Protein AF-R9M674-F1 (afdb_monomer_lite)

Sequence (220 aa):
MSGNRKTQRFHSSLWSNRQVIGRTVKALERQQAEFSRDHQKDTDEQLLARLLQAAEPFGVTPCAEEIIGGPYIAKRFGGWEKAVAAAGLEPPHPLPPLTRRRIYKREFKRQALLFKHEEAYRAGQQTLREARRAEAAAGAALGRARIARDMEWGRQHSGDTDEQLLAYVHRCAAELNRPPFQSEVLGGAYIAQRFGRWSAALRMAGLPPRNGRWRPADAG

Foldseek 3Di:
DDDDPVVVVVVVVVVVLVVLLVVLVVVLVVLLVVLLVVCVPPDLVRVLVVLVVQCVVVVARAAQSLDRPSVVNCVVLVGSQSSCVVSVHDGHDDDDPLCVHPSSVVSSVVSSVVSVVVVVVVVVVVVVVVVVVVVVVVVVVVVVVQLVQLVVVCVVCVVPDLVRVLVLQLVVCVVVVHRDDLSVDGNSNVNCVVLVGSCSSCVVSVHHDPVDDDDDDPDD

Structure (mmCIF, N/CA/C/O backbone):
data_AF-R9M674-F1
#
_entry.id   AF-R9M674-F1
#
loop_
_atom_site.group_PDB
_atom_site.id
_atom_site.type_symbol
_atom_site.label_atom_id
_atom_site.label_alt_id
_atom_site.label_comp_id
_atom_site.label_asym_id
_atom_site.label_entity_id
_atom_site.label_seq_id
_atom_site.pdbx_PDB_ins_code
_atom_site.Cartn_x
_atom_site.Cartn_y
_atom_site.Cartn_z
_atom_site.occupancy
_atom_site.B_iso_or_equiv
_atom_site.auth_seq_id
_atom_site.auth_comp_id
_atom_site.auth_asym_id
_atom_site.auth_atom_id
_atom_site.pdbx_PDB_model_num
ATOM 1 N N . MET A 1 1 ? 17.592 32.026 2.964 1.00 38.03 1 MET A N 1
ATOM 2 C CA . MET A 1 1 ? 16.114 32.007 3.101 1.00 38.03 1 MET A CA 1
ATOM 3 C C . MET A 1 1 ? 15.718 30.809 3.961 1.00 38.03 1 MET A C 1
ATOM 5 O O . MET A 1 1 ? 15.953 29.689 3.534 1.00 38.03 1 MET A O 1
ATOM 9 N N . SER A 1 2 ? 15.194 31.003 5.177 1.00 45.03 2 SER A N 1
ATOM 10 C CA . SER A 1 2 ? 14.806 29.890 6.066 1.00 45.03 2 SER A CA 1
ATOM 11 C C . SER A 1 2 ? 13.550 30.250 6.859 1.00 45.03 2 SER A C 1
ATOM 13 O O . SER A 1 2 ? 13.571 31.180 7.659 1.00 45.03 2 SER A O 1
ATOM 15 N N . GLY A 1 3 ? 12.447 29.538 6.620 1.00 43.91 3 GLY A N 1
ATOM 16 C CA . GLY A 1 3 ? 11.148 29.829 7.228 1.00 43.91 3 GLY A CA 1
ATOM 17 C C . GLY A 1 3 ? 10.122 28.705 7.043 1.00 43.91 3 GLY A C 1
ATOM 18 O O . GLY A 1 3 ? 10.382 27.701 6.386 1.00 43.91 3 GLY A O 1
ATOM 19 N N . ASN A 1 4 ? 8.950 28.878 7.657 1.00 45.66 4 ASN A N 1
ATOM 20 C CA . ASN A 1 4 ? 7.716 28.093 7.469 1.00 45.66 4 ASN A CA 1
ATOM 21 C C . ASN A 1 4 ? 7.698 26.580 7.837 1.00 45.66 4 ASN A C 1
ATOM 23 O O . ASN A 1 4 ? 6.667 25.932 7.676 1.00 45.66 4 ASN A O 1
ATOM 27 N N . ARG A 1 5 ? 8.763 25.994 8.417 1.00 45.84 5 ARG A N 1
ATOM 28 C CA . ARG A 1 5 ? 8.741 24.586 8.913 1.00 45.84 5 ARG A CA 1
ATOM 29 C C . ARG A 1 5 ? 8.097 24.363 10.299 1.00 45.84 5 ARG A C 1
ATOM 31 O O . ARG A 1 5 ? 7.835 23.216 10.657 1.00 45.84 5 ARG A O 1
ATOM 38 N N . LYS A 1 6 ? 7.837 25.414 11.092 1.00 40.44 6 LYS A N 1
ATOM 39 C CA . LYS A 1 6 ? 7.210 25.300 12.436 1.00 40.44 6 LYS A CA 1
ATOM 40 C C . LYS A 1 6 ? 5.673 25.373 12.378 1.00 40.44 6 LYS A C 1
ATOM 42 O O . LYS A 1 6 ? 4.986 24.557 12.985 1.00 40.44 6 LYS A O 1
ATOM 47 N N . THR A 1 7 ? 5.151 26.301 11.585 1.00 38.34 7 THR A N 1
ATOM 48 C CA . THR A 1 7 ? 3.727 26.611 11.345 1.00 38.34 7 THR A CA 1
ATOM 49 C C . THR A 1 7 ? 2.924 25.453 10.745 1.00 38.34 7 THR A C 1
ATOM 51 O O . THR A 1 7 ? 1.782 25.230 11.150 1.00 38.34 7 THR A O 1
ATOM 54 N N . GLN A 1 8 ? 3.511 24.665 9.836 1.00 43.81 8 GLN A N 1
ATOM 55 C CA . GLN A 1 8 ? 2.847 23.471 9.291 1.00 43.81 8 GLN A CA 1
ATOM 56 C C . GLN A 1 8 ? 2.704 22.340 10.324 1.00 43.81 8 GLN A C 1
ATOM 58 O O . GLN A 1 8 ? 1.663 21.687 10.376 1.00 43.81 8 GLN A O 1
ATOM 63 N N . ARG A 1 9 ? 3.706 22.133 11.196 1.00 37.41 9 ARG A N 1
ATOM 64 C CA . ARG A 1 9 ? 3.657 21.091 12.243 1.00 37.41 9 ARG A CA 1
ATOM 65 C C . ARG A 1 9 ? 2.532 21.334 13.254 1.00 37.41 9 ARG A C 1
ATOM 67 O O . ARG A 1 9 ? 1.906 20.376 13.692 1.00 37.41 9 ARG A O 1
ATOM 74 N N . PHE A 1 10 ? 2.261 22.598 13.584 1.00 25.38 10 PHE A N 1
ATOM 75 C CA . PHE A 1 10 ? 1.199 22.982 14.522 1.00 25.38 10 PHE A CA 1
ATOM 76 C C . PHE A 1 10 ? -0.210 22.695 13.972 1.00 25.38 10 PHE A C 1
ATOM 78 O O . PHE A 1 10 ? -1.055 22.160 14.683 1.00 25.38 10 PHE A O 1
ATOM 85 N N . HIS A 1 11 ? -0.454 22.976 12.689 1.00 41.97 11 HIS A N 1
ATOM 86 C CA . HIS A 1 11 ? -1.729 22.637 12.046 1.00 41.97 11 HIS A CA 1
ATOM 87 C C . HIS A 1 11 ? -1.883 21.126 11.821 1.00 41.97 11 HIS A C 1
ATOM 89 O O . HIS A 1 11 ? -2.964 20.581 12.039 1.00 41.97 11 HIS A O 1
ATOM 95 N N . SER A 1 12 ? -0.799 20.441 11.444 1.00 49.19 12 SER A N 1
ATOM 96 C CA . SER A 1 12 ? -0.768 18.985 11.268 1.00 49.19 12 SER A CA 1
ATOM 97 C C . SER A 1 12 ? -1.137 18.240 12.557 1.00 49.19 12 SER A C 1
ATOM 99 O O . SER A 1 12 ? -2.026 17.392 12.526 1.00 49.19 12 SER A O 1
ATOM 101 N N . SER A 1 13 ? -0.550 18.591 13.710 1.00 60.62 13 SER A N 1
ATOM 102 C CA . SER A 1 13 ? -0.864 17.912 14.976 1.00 60.62 13 SER A CA 1
ATOM 103 C C . SER A 1 13 ? -2.316 18.126 15.422 1.00 60.62 13 SER A C 1
ATOM 105 O O . SER A 1 13 ? -2.956 17.175 15.869 1.00 60.62 13 SER A O 1
ATOM 107 N N . LEU A 1 14 ? -2.866 19.333 15.254 1.00 59.81 14 LEU A N 1
ATOM 108 C CA . LEU A 1 14 ? -4.261 19.642 15.585 1.00 59.81 14 LEU A CA 1
ATOM 109 C C . LEU A 1 14 ? -5.254 18.944 14.640 1.00 59.81 14 LEU A C 1
ATOM 111 O O . LEU A 1 14 ? -6.266 18.412 15.101 1.00 59.81 14 LEU A O 1
ATOM 115 N N . TRP A 1 15 ? -4.957 18.887 13.338 1.00 58.44 15 TRP A N 1
ATOM 116 C CA . TRP A 1 15 ? -5.792 18.186 12.360 1.00 58.44 15 TRP A CA 1
ATOM 117 C C . TRP A 1 15 ? -5.773 16.669 12.574 1.00 58.44 15 TRP A C 1
ATOM 119 O O . TRP A 1 15 ? -6.838 16.058 12.675 1.00 58.44 15 TRP A O 1
ATOM 129 N N . SER A 1 16 ? -4.592 16.063 12.733 1.00 69.19 16 SER A N 1
ATOM 130 C CA . SER A 1 16 ? -4.467 14.626 13.004 1.00 69.19 16 SER A CA 1
ATOM 131 C C . SER A 1 16 ? -5.084 14.250 14.356 1.00 69.19 16 SER A C 1
ATOM 133 O O . SER A 1 16 ? -5.740 13.217 14.454 1.00 69.19 16 SER A O 1
ATOM 135 N N . ASN A 1 17 ? -4.998 15.113 15.377 1.00 81.06 17 ASN A N 1
ATOM 136 C CA . ASN A 1 17 ? -5.744 14.927 16.625 1.00 81.06 17 ASN A CA 1
ATOM 137 C C . ASN A 1 17 ? -7.264 14.931 16.369 1.00 81.06 17 ASN A C 1
ATOM 139 O O . ASN A 1 17 ? -7.945 13.986 16.757 1.00 81.06 17 ASN A O 1
ATOM 143 N N . ARG A 1 18 ? -7.807 15.906 15.621 1.00 86.38 18 ARG A N 1
ATOM 144 C CA . ARG A 1 18 ? -9.239 15.939 15.253 1.00 86.38 18 ARG A CA 1
ATOM 145 C C . ARG A 1 18 ? -9.684 14.686 14.480 1.00 86.38 18 ARG A C 1
ATOM 147 O O . ARG A 1 18 ? -10.777 14.182 14.738 1.00 86.38 18 ARG A O 1
ATOM 154 N N . GLN A 1 19 ? -8.843 14.152 13.590 1.00 86.56 19 GLN A N 1
ATOM 155 C CA . GLN A 1 19 ? -9.094 12.879 12.898 1.00 86.56 19 GLN A CA 1
ATOM 156 C C . GLN A 1 19 ? -9.117 11.688 13.868 1.00 86.56 19 GLN A C 1
ATOM 158 O O . GLN A 1 19 ? -10.039 10.874 13.816 1.00 86.56 19 GLN A O 1
ATOM 163 N N . VAL A 1 20 ? -8.151 11.595 14.788 1.00 91.38 20 VAL A N 1
ATOM 164 C CA . VAL A 1 20 ? -8.094 10.516 15.789 1.00 91.38 20 VAL A CA 1
ATOM 165 C C . VAL A 1 20 ? -9.262 10.603 16.779 1.00 91.38 20 VAL A C 1
ATOM 167 O O . VAL A 1 20 ? -9.843 9.566 17.088 1.00 91.38 20 VAL A O 1
ATOM 170 N N . ILE A 1 21 ? -9.687 11.797 17.211 1.00 91.12 21 ILE A N 1
ATOM 171 C CA . ILE A 1 21 ? -10.908 11.992 18.020 1.00 91.12 21 ILE A CA 1
ATOM 172 C C . ILE A 1 21 ? -12.126 11.419 17.276 1.00 91.12 21 ILE A C 1
ATOM 174 O O . ILE A 1 21 ? -12.835 10.571 17.816 1.00 91.12 21 ILE A O 1
ATOM 178 N N . GLY A 1 22 ? -12.335 11.818 16.014 1.00 92.69 22 GLY A N 1
ATOM 179 C CA . GLY A 1 22 ? -13.460 11.341 15.200 1.00 92.69 22 GLY A CA 1
ATOM 180 C C .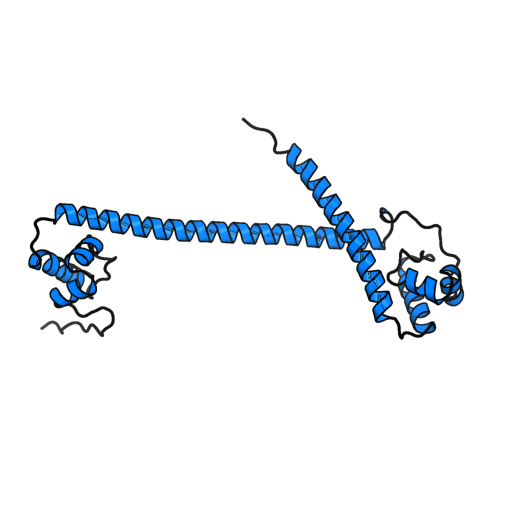 GLY A 1 22 ? -13.438 9.829 14.944 1.00 92.69 22 GLY A C 1
ATOM 181 O O . GLY A 1 22 ? -14.484 9.183 14.987 1.00 92.69 22 GLY A O 1
ATOM 182 N N . ARG A 1 23 ? -12.250 9.243 14.738 1.00 94.56 23 ARG A N 1
ATOM 183 C CA . ARG A 1 23 ? -12.066 7.783 14.665 1.00 94.56 23 ARG A CA 1
ATOM 184 C C . ARG A 1 23 ? -12.367 7.091 15.994 1.00 94.56 23 ARG A C 1
ATOM 186 O O . ARG A 1 23 ? -13.002 6.047 15.982 1.00 94.56 23 ARG A O 1
ATOM 193 N N . THR A 1 24 ? -11.944 7.670 17.118 1.00 94.62 24 THR A N 1
ATOM 194 C CA . THR A 1 24 ? -12.156 7.108 18.464 1.00 94.62 24 THR A CA 1
ATOM 195 C C . THR A 1 24 ? -13.640 7.017 18.787 1.00 94.62 24 THR A C 1
ATOM 197 O O . THR A 1 24 ? -14.107 5.953 19.175 1.00 94.62 24 THR A O 1
ATOM 200 N N . VAL A 1 25 ? -14.399 8.096 18.568 1.00 93.19 25 VAL A N 1
ATOM 201 C CA . VAL A 1 25 ? -15.852 8.102 18.803 1.00 93.19 25 VAL A CA 1
ATOM 202 C C . VAL A 1 25 ? -16.538 7.040 17.936 1.00 93.19 25 VAL A C 1
ATOM 204 O O . VAL A 1 25 ? -17.209 6.168 18.479 1.00 93.19 25 VAL A O 1
ATOM 207 N N . LYS A 1 26 ? -16.256 7.004 16.626 1.00 96.12 26 LYS A N 1
ATOM 208 C CA . LYS A 1 26 ? -16.828 6.000 15.707 1.00 96.12 26 LYS A CA 1
ATOM 209 C C . LYS A 1 26 ? -16.410 4.557 16.006 1.00 96.12 26 LYS A C 1
ATOM 211 O O . LYS A 1 26 ? -17.173 3.632 15.736 1.00 96.12 26 LYS A O 1
ATOM 216 N N . ALA A 1 27 ? -15.212 4.343 16.549 1.00 96.50 27 ALA A N 1
ATOM 217 C CA . ALA A 1 27 ? -14.760 3.026 16.989 1.00 96.50 27 ALA A CA 1
ATOM 218 C C . ALA A 1 27 ? -15.533 2.555 18.230 1.00 96.50 27 ALA A C 1
ATOM 220 O O . ALA A 1 27 ? -15.936 1.397 18.279 1.00 96.50 27 ALA A O 1
ATOM 221 N N . LEU A 1 28 ? -15.799 3.449 19.188 1.00 95.38 28 LEU A N 1
ATOM 222 C CA . LEU A 1 28 ? -16.616 3.143 20.365 1.00 95.38 28 LEU A CA 1
ATOM 223 C C . LEU A 1 28 ? -18.089 2.921 19.995 1.00 95.38 28 LEU A C 1
ATOM 225 O O . LEU A 1 28 ? -18.667 1.928 20.422 1.00 95.38 28 LEU A O 1
ATOM 229 N N . GLU A 1 29 ? -18.678 3.777 19.153 1.00 95.06 29 GLU A N 1
ATOM 230 C CA . GLU A 1 29 ? -20.033 3.594 18.602 1.00 95.06 29 GLU A CA 1
ATOM 231 C C . GLU A 1 29 ? -20.181 2.223 17.925 1.00 95.06 29 GLU A C 1
ATOM 233 O O . GLU A 1 29 ? -21.140 1.495 18.185 1.00 95.06 29 GLU A O 1
ATOM 238 N N . ARG A 1 30 ? -19.191 1.833 17.109 1.00 97.00 30 ARG A N 1
ATOM 239 C CA . ARG A 1 30 ? -19.144 0.511 16.477 1.00 97.00 30 ARG A CA 1
ATOM 240 C C . ARG A 1 30 ? -19.053 -0.615 17.508 1.00 97.00 30 ARG A C 1
ATOM 242 O O . ARG A 1 30 ? -19.858 -1.532 17.427 1.00 97.00 30 ARG A O 1
ATOM 249 N N . GLN A 1 31 ? -18.136 -0.543 18.474 1.00 96.56 31 GLN A N 1
ATOM 250 C CA . GLN A 1 31 ? -17.980 -1.578 19.507 1.00 96.56 31 GLN A CA 1
ATOM 251 C C . GLN A 1 31 ? -19.267 -1.753 20.341 1.00 96.56 31 GLN A C 1
ATOM 253 O O . GLN A 1 31 ? -19.652 -2.880 20.647 1.00 96.56 31 GLN A O 1
ATOM 258 N N . GLN A 1 32 ? -19.976 -0.661 20.653 1.00 95.50 32 GLN A N 1
ATOM 259 C CA . GLN A 1 32 ? -21.283 -0.706 21.323 1.00 95.50 32 GLN A CA 1
ATOM 260 C C . GLN A 1 32 ? -22.357 -1.387 20.455 1.00 95.50 32 GLN A C 1
ATOM 262 O O . GLN A 1 32 ? -23.123 -2.214 20.953 1.00 95.50 32 GLN A O 1
ATOM 267 N N . ALA A 1 33 ? -22.412 -1.073 19.157 1.00 95.56 33 ALA A N 1
ATOM 268 C CA . ALA A 1 33 ? -23.358 -1.682 18.220 1.00 95.56 33 ALA A CA 1
ATOM 269 C C . ALA A 1 33 ? -23.052 -3.168 17.944 1.00 95.56 33 ALA A C 1
ATOM 271 O O . ALA A 1 33 ? -23.973 -3.977 17.855 1.00 95.56 33 ALA A O 1
ATOM 272 N N . GLU A 1 34 ? -21.771 -3.536 17.855 1.00 97.31 34 GLU A N 1
ATOM 273 C CA . GLU A 1 34 ? -21.305 -4.919 17.711 1.00 97.31 34 GLU A CA 1
ATOM 274 C C . GLU A 1 34 ? -21.683 -5.742 18.949 1.00 97.31 34 GLU A C 1
ATOM 276 O O . GLU A 1 34 ? -22.372 -6.748 18.802 1.00 97.31 34 GLU A O 1
ATOM 281 N N . PHE A 1 35 ? -21.403 -5.256 20.168 1.00 97.06 35 PHE A N 1
ATOM 282 C CA . PHE A 1 35 ? -21.882 -5.907 21.396 1.00 97.06 35 PHE A CA 1
ATOM 283 C C . PHE A 1 35 ? -23.406 -6.100 21.379 1.00 97.06 35 PHE A C 1
ATOM 285 O O . PHE A 1 35 ? -23.887 -7.206 21.618 1.00 97.06 35 PHE A O 1
ATOM 292 N N . SER A 1 36 ? -24.160 -5.047 21.040 1.00 95.94 36 SER A N 1
ATOM 293 C CA . SER A 1 36 ? -25.635 -5.052 20.995 1.00 95.94 36 SER A CA 1
ATOM 294 C C . SER A 1 36 ? -26.235 -6.020 19.965 1.00 95.94 36 SER A C 1
ATOM 296 O O . SER A 1 36 ? -27.420 -6.345 20.045 1.00 95.94 36 SER A O 1
ATOM 298 N N . ARG A 1 37 ? -25.449 -6.440 18.967 1.00 96.25 37 ARG A N 1
ATOM 299 C CA . ARG A 1 37 ? -25.808 -7.459 17.972 1.00 96.25 37 ARG A CA 1
ATOM 300 C C . ARG A 1 37 ? -25.408 -8.851 18.450 1.00 96.25 37 ARG A C 1
ATOM 302 O O . ARG A 1 37 ? -26.207 -9.778 18.369 1.00 96.25 37 ARG A O 1
ATOM 309 N N . ASP A 1 38 ? -24.189 -8.980 18.954 1.00 96.62 38 ASP A N 1
ATOM 310 C CA . ASP A 1 38 ? -23.582 -10.274 19.257 1.00 96.62 38 ASP A CA 1
ATOM 311 C C . ASP A 1 38 ? -24.162 -10.893 20.542 1.00 96.62 38 ASP A C 1
ATOM 313 O O . ASP A 1 38 ? -24.227 -12.112 20.646 1.00 96.62 38 ASP A O 1
ATOM 317 N N . HIS A 1 39 ? -24.674 -10.063 21.463 1.00 95.81 39 HIS A N 1
ATOM 318 C CA . HIS A 1 39 ? -25.244 -10.481 22.753 1.00 95.81 39 HIS A CA 1
ATOM 319 C C . HIS A 1 39 ? -26.787 -10.525 22.773 1.00 95.81 39 HIS A C 1
ATOM 321 O O . HIS A 1 39 ? -27.404 -10.532 23.837 1.00 95.81 39 HIS A O 1
ATOM 327 N N . GLN A 1 40 ? -27.451 -10.533 21.608 1.00 94.12 40 GLN A N 1
ATOM 328 C CA . GLN A 1 40 ? -28.925 -10.526 21.534 1.00 94.12 40 GLN A CA 1
ATOM 329 C C . GLN A 1 40 ? -29.585 -11.770 22.142 1.00 94.12 40 GLN A C 1
ATOM 331 O O . GLN A 1 40 ? -30.744 -11.701 22.547 1.00 94.12 40 GLN A O 1
ATOM 336 N N . LYS A 1 41 ? -28.865 -12.896 22.170 1.00 95.50 41 LYS A N 1
ATOM 337 C CA . LYS A 1 41 ? -29.351 -14.199 22.649 1.00 95.50 41 LYS A CA 1
ATOM 338 C C . LYS A 1 41 ? -28.854 -14.561 24.048 1.00 95.50 41 LYS A C 1
ATOM 340 O O . LYS A 1 41 ? -29.287 -15.578 24.580 1.00 95.50 41 LYS A O 1
ATOM 345 N N . ASP A 1 42 ? -27.959 -13.760 24.620 1.00 96.56 42 ASP A N 1
ATOM 346 C CA . ASP A 1 42 ? -27.423 -13.987 25.960 1.00 96.56 42 ASP A CA 1
ATOM 347 C C . ASP A 1 42 ? -28.547 -13.905 26.997 1.00 96.56 42 ASP A C 1
ATOM 349 O O . ASP A 1 42 ? -29.519 -13.164 26.811 1.00 96.56 42 ASP A O 1
ATOM 353 N N . THR A 1 43 ? 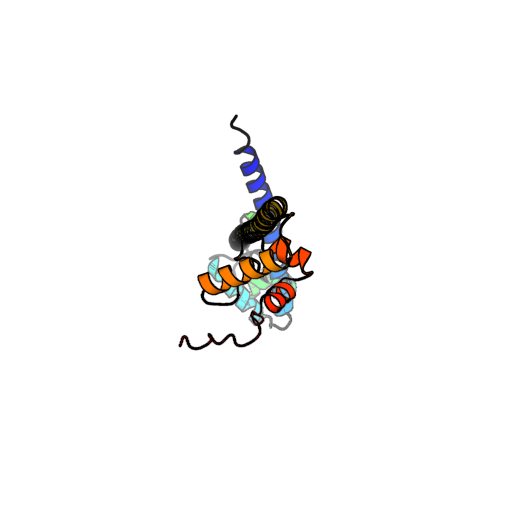-28.421 -14.654 28.090 1.00 97.19 43 THR A N 1
ATOM 354 C CA . THR A 1 43 ? -29.337 -14.562 29.235 1.00 97.19 43 THR A CA 1
ATOM 355 C C . THR A 1 43 ? -29.030 -13.329 30.086 1.00 97.19 43 THR A C 1
ATOM 357 O O . THR A 1 43 ? -27.984 -12.689 29.939 1.00 97.19 43 THR A O 1
ATOM 360 N N . ASP A 1 44 ? -29.938 -12.974 30.991 1.00 96.12 44 ASP A N 1
ATOM 361 C CA . ASP A 1 44 ? -29.744 -11.815 31.862 1.00 96.12 44 ASP A CA 1
ATOM 362 C C . ASP A 1 44 ? -28.556 -12.050 32.818 1.00 96.12 44 ASP A C 1
ATOM 364 O O . ASP A 1 44 ? -27.713 -11.170 32.980 1.00 96.12 44 ASP A O 1
ATOM 368 N N . GLU A 1 45 ? -28.371 -13.272 33.322 1.00 95.94 45 GLU A N 1
ATOM 369 C CA . GLU A 1 45 ? -27.220 -13.670 34.145 1.00 95.94 45 GLU A CA 1
ATOM 370 C C . GLU A 1 45 ? -25.892 -13.548 33.377 1.00 95.94 45 GLU A C 1
ATOM 372 O O . GLU A 1 45 ? -24.894 -13.084 33.927 1.00 95.94 45 GLU A O 1
ATOM 377 N N . GLN A 1 46 ? -25.868 -13.905 32.087 1.00 96.19 46 GLN A N 1
ATOM 378 C CA . GLN A 1 46 ? -24.681 -13.773 31.228 1.00 96.19 46 GLN A CA 1
ATOM 379 C C . GLN A 1 46 ? -24.301 -12.308 30.957 1.00 96.19 46 GLN A C 1
ATOM 381 O O . GLN A 1 46 ? -23.122 -11.994 30.746 1.00 96.19 46 GLN A O 1
ATOM 386 N N . LEU A 1 47 ? -25.281 -11.402 30.972 1.00 95.38 47 LEU A N 1
ATOM 387 C CA . LEU A 1 47 ? -25.060 -9.962 30.857 1.00 95.38 47 LEU A CA 1
ATOM 388 C C . LEU A 1 47 ? -24.599 -9.351 32.187 1.00 95.38 47 LEU A C 1
ATOM 390 O O . LEU A 1 47 ? -23.677 -8.534 32.181 1.00 95.38 47 LEU A O 1
ATOM 394 N N . LEU A 1 48 ? -25.158 -9.787 33.321 1.00 95.00 48 LEU A N 1
ATOM 395 C CA . LEU A 1 48 ? -24.721 -9.371 34.661 1.00 95.00 48 LEU A CA 1
ATOM 396 C C . LEU A 1 48 ? -23.302 -9.872 34.979 1.00 95.00 48 LEU A C 1
ATOM 398 O O . LEU A 1 48 ? -22.479 -9.111 35.484 1.00 95.00 48 LEU A O 1
ATOM 402 N N . ALA A 1 49 ? -22.956 -11.101 34.587 1.00 94.38 49 ALA A N 1
ATOM 403 C CA . ALA A 1 49 ? -21.598 -11.631 34.713 1.00 94.38 49 ALA A CA 1
ATOM 404 C C . ALA A 1 49 ? -20.571 -10.800 33.917 1.00 94.38 49 ALA A C 1
ATOM 406 O O . ALA A 1 49 ? -19.484 -10.508 34.420 1.00 94.38 49 ALA A O 1
ATOM 407 N N . ARG A 1 50 ? -20.920 -10.349 32.700 1.00 93.25 50 ARG A N 1
ATOM 408 C CA . ARG A 1 50 ? -20.060 -9.430 31.930 1.00 93.25 50 ARG A CA 1
ATOM 409 C C . ARG A 1 50 ? -20.039 -8.010 32.494 1.00 93.25 50 ARG A C 1
ATOM 411 O O . ARG A 1 50 ? -18.999 -7.365 32.398 1.00 93.25 50 ARG A O 1
ATOM 418 N N . LEU A 1 51 ? -21.125 -7.529 33.104 1.00 92.38 51 LEU A N 1
ATOM 419 C CA . LEU A 1 51 ? -21.134 -6.258 33.838 1.00 92.38 51 LEU A CA 1
ATOM 420 C C . LEU A 1 51 ? -20.134 -6.298 35.003 1.00 92.38 51 LEU A C 1
ATOM 422 O O . LEU A 1 51 ? -19.286 -5.415 35.098 1.00 92.38 51 LEU A O 1
ATOM 426 N N . LEU A 1 52 ? -20.163 -7.356 35.819 1.00 92.19 52 LEU A N 1
ATOM 427 C CA . LEU A 1 52 ? -19.205 -7.579 36.907 1.00 92.19 52 LEU A CA 1
ATOM 428 C C . LEU A 1 52 ? -17.758 -7.657 36.393 1.00 92.19 52 LEU A C 1
ATOM 430 O O . LEU A 1 52 ? -16.893 -6.927 36.877 1.00 92.19 52 LEU A O 1
ATOM 434 N N . GLN A 1 53 ? -17.501 -8.462 35.355 1.00 91.56 53 GLN A N 1
ATOM 435 C CA . GLN A 1 53 ? -16.174 -8.571 34.733 1.00 91.56 53 GLN A CA 1
ATOM 436 C C . GLN A 1 53 ? -15.672 -7.230 34.167 1.00 91.56 53 GLN A C 1
ATOM 438 O O . GLN A 1 53 ? -14.480 -6.934 34.220 1.00 91.56 53 GLN A O 1
ATOM 443 N N . ALA A 1 54 ? -16.566 -6.409 33.615 1.00 88.62 54 ALA A N 1
ATOM 444 C CA . ALA A 1 54 ? -16.224 -5.094 33.086 1.00 88.62 54 ALA A CA 1
ATOM 445 C C . ALA A 1 54 ? -16.062 -4.026 34.184 1.00 88.62 54 ALA A C 1
ATOM 447 O O . ALA A 1 54 ? -15.356 -3.043 33.955 1.00 88.62 54 ALA A O 1
ATOM 448 N N . ALA A 1 55 ? -16.677 -4.211 35.357 1.00 87.69 55 ALA A N 1
ATOM 449 C CA . ALA A 1 55 ? -16.568 -3.322 36.511 1.00 87.69 55 ALA A CA 1
ATOM 450 C C . ALA A 1 55 ? -15.306 -3.574 37.357 1.00 87.69 55 ALA A C 1
ATOM 452 O O . ALA A 1 55 ? -14.730 -2.604 37.849 1.00 87.69 55 ALA A O 1
ATOM 453 N N . GLU A 1 56 ? -14.831 -4.823 37.472 1.00 88.31 56 GLU A N 1
ATOM 454 C CA . GLU A 1 56 ? -13.642 -5.196 38.269 1.00 88.31 56 GLU A CA 1
ATOM 455 C C . GLU A 1 56 ? -12.449 -4.232 38.090 1.00 88.31 56 GLU A C 1
ATOM 457 O O . GLU A 1 56 ? -11.983 -3.687 39.096 1.00 88.31 56 GLU A O 1
ATOM 462 N N . PRO A 1 57 ? -12.026 -3.851 36.863 1.00 86.38 57 PRO A N 1
ATOM 463 C CA . PRO A 1 57 ? -10.841 -3.020 36.701 1.00 86.38 57 PRO A CA 1
ATOM 464 C C . PRO A 1 57 ? -11.028 -1.569 37.156 1.00 86.38 57 PRO A C 1
ATOM 466 O O . PRO A 1 57 ? -10.110 -0.770 36.959 1.00 86.38 57 PRO A O 1
ATOM 469 N N . PHE A 1 58 ? -12.218 -1.149 37.600 1.00 82.38 58 PHE A N 1
ATOM 470 C CA . PHE A 1 58 ? -12.528 0.227 38.009 1.00 82.38 58 PHE A CA 1
ATOM 471 C C . PHE A 1 58 ? -12.417 0.453 39.518 1.00 82.38 58 PHE A C 1
ATOM 473 O O . PHE A 1 58 ? -12.172 1.592 39.910 1.00 82.38 58 PHE A O 1
ATOM 480 N N . GLY A 1 59 ? -12.579 -0.589 40.342 1.00 79.75 59 GLY A N 1
ATOM 481 C CA . GLY A 1 59 ? -12.608 -0.482 41.809 1.00 79.75 59 GLY A CA 1
ATOM 482 C C . GLY A 1 59 ? -13.817 0.272 42.387 1.00 79.75 59 GLY A C 1
ATOM 483 O O . GLY A 1 59 ? -13.908 0.423 43.598 1.00 79.75 59 GLY A O 1
ATOM 484 N N . VAL A 1 60 ? -14.726 0.744 41.528 1.00 80.56 60 VAL A N 1
ATOM 485 C CA . VAL A 1 60 ? -15.988 1.432 41.837 1.00 80.56 60 VAL A CA 1
ATOM 486 C C . VAL A 1 60 ? -16.983 1.168 40.704 1.00 80.56 60 VAL A C 1
ATOM 488 O O . VAL A 1 60 ? -16.555 0.889 39.579 1.00 80.56 60 VAL A O 1
ATOM 491 N N . THR A 1 61 ? -18.291 1.306 40.942 1.00 85.88 61 THR A N 1
ATOM 492 C CA . THR A 1 61 ? -19.303 1.073 39.898 1.00 85.88 61 THR A CA 1
ATOM 493 C C . THR A 1 61 ? -19.176 2.075 38.736 1.00 85.88 61 THR A C 1
ATOM 495 O O . THR A 1 61 ? -19.337 3.286 38.939 1.00 85.88 61 THR A O 1
ATOM 498 N N . PRO A 1 62 ? -18.928 1.605 37.497 1.00 86.50 62 PRO A N 1
ATOM 499 C CA . PRO A 1 62 ? -18.851 2.461 36.319 1.00 86.50 62 PRO A CA 1
ATOM 500 C C . PRO A 1 62 ? -20.240 2.874 35.802 1.00 86.50 62 PRO A C 1
ATOM 502 O O . PRO A 1 62 ? -21.269 2.274 36.109 1.00 86.50 62 PRO A O 1
ATOM 505 N N . CYS A 1 63 ? -20.264 3.899 34.952 1.00 87.19 63 CYS A N 1
ATOM 506 C CA . CYS A 1 63 ? -21.449 4.293 34.189 1.00 87.19 63 CYS A CA 1
ATOM 507 C C . CYS A 1 63 ? -21.590 3.467 32.895 1.00 87.19 63 CYS A C 1
ATOM 509 O O . CYS A 1 63 ? -20.605 2.929 32.384 1.00 87.19 63 CYS A O 1
ATOM 511 N N . ALA A 1 64 ? -22.805 3.388 32.341 1.00 89.19 64 ALA A N 1
ATOM 512 C CA . ALA A 1 64 ? -23.110 2.572 31.161 1.00 89.19 64 ALA A CA 1
ATOM 513 C C . ALA A 1 64 ? -22.164 2.867 29.981 1.00 89.19 64 ALA A C 1
ATOM 515 O O . ALA A 1 64 ? -21.592 1.965 29.376 1.00 89.19 64 ALA A O 1
ATOM 516 N N . GLU A 1 65 ? -21.926 4.141 29.687 1.00 88.56 65 GLU A N 1
ATOM 517 C CA . GLU A 1 65 ? -21.106 4.614 28.570 1.00 88.56 65 GLU A CA 1
ATOM 518 C C . GLU A 1 65 ? -19.588 4.634 28.866 1.00 88.56 65 GLU A C 1
ATOM 520 O O . GLU A 1 65 ? -18.816 5.293 28.157 1.00 88.56 65 GLU A O 1
ATOM 525 N N . GLU A 1 66 ? -19.153 3.942 29.920 1.00 88.75 66 GLU A N 1
ATOM 526 C CA . GLU A 1 66 ? -17.757 3.585 30.208 1.00 88.75 66 GLU A CA 1
ATOM 527 C C . GLU A 1 66 ? -17.470 2.097 29.874 1.00 88.75 66 GLU A C 1
ATOM 529 O O . GLU A 1 66 ? -16.310 1.722 29.702 1.00 88.75 66 GLU A O 1
ATOM 534 N N . ILE A 1 67 ? -18.507 1.264 29.690 1.00 91.19 67 ILE A N 1
ATOM 535 C CA . ILE A 1 67 ? -18.414 -0.166 29.336 1.00 91.19 67 ILE A CA 1
ATOM 536 C C . ILE A 1 67 ? -18.933 -0.413 27.907 1.00 91.19 67 ILE A C 1
ATOM 538 O O . ILE A 1 67 ? -19.997 0.079 27.528 1.00 91.19 67 ILE A O 1
ATOM 542 N N . ILE A 1 68 ? -18.233 -1.239 27.117 1.00 94.25 68 ILE A N 1
ATOM 543 C CA . ILE A 1 68 ? -18.793 -1.799 25.872 1.00 94.25 68 ILE A CA 1
ATOM 544 C C . ILE A 1 68 ? -19.901 -2.795 26.222 1.00 94.25 68 ILE A C 1
ATOM 546 O O . ILE A 1 68 ? -19.660 -3.770 26.923 1.00 94.25 68 ILE A O 1
ATOM 550 N N . GLY A 1 69 ? -21.110 -2.517 25.737 1.00 93.88 69 GLY A N 1
ATOM 551 C CA . GLY A 1 69 ? -22.344 -3.215 26.083 1.00 93.88 69 GLY A CA 1
ATOM 552 C C . GLY A 1 69 ? -23.192 -2.513 27.142 1.00 93.88 69 GLY A C 1
ATOM 553 O O . GLY A 1 69 ? -24.383 -2.799 27.240 1.00 93.88 69 GLY A O 1
ATOM 554 N N . GLY A 1 70 ? -22.640 -1.549 27.887 1.00 94.06 70 GLY A N 1
ATOM 555 C CA . GLY A 1 70 ? -23.339 -0.903 29.001 1.00 94.06 70 GLY A CA 1
ATOM 556 C C . GLY A 1 70 ? -24.695 -0.275 28.635 1.00 94.06 70 GLY A C 1
ATOM 557 O O . GLY A 1 70 ? -25.671 -0.552 29.329 1.00 94.06 70 GLY A O 1
ATOM 558 N N . PRO A 1 71 ? -24.837 0.478 27.525 1.00 94.56 71 PRO A N 1
ATOM 559 C CA . PRO A 1 71 ? -26.130 1.023 27.093 1.00 94.56 71 PRO A CA 1
ATOM 560 C C . PRO A 1 71 ? -27.144 -0.046 26.652 1.00 94.56 71 PRO A C 1
ATOM 562 O O . PRO A 1 71 ? -28.348 0.139 26.828 1.00 94.56 71 PRO A O 1
ATOM 565 N N . TYR A 1 72 ? -26.679 -1.177 26.106 1.00 96.31 72 TYR A N 1
ATOM 566 C CA . TYR A 1 72 ? -27.538 -2.315 25.755 1.00 96.31 72 TYR A CA 1
ATOM 567 C C . TYR A 1 72 ? -28.058 -3.016 27.016 1.00 96.31 72 TYR A C 1
ATOM 569 O O . TYR A 1 72 ? -29.261 -3.241 27.144 1.00 96.31 72 TYR A O 1
ATOM 577 N N . ILE A 1 73 ? -27.167 -3.273 27.977 1.00 95.75 73 ILE A N 1
ATOM 578 C CA . ILE A 1 73 ? -27.496 -3.826 29.295 1.00 95.75 73 ILE A CA 1
ATOM 579 C C . ILE A 1 73 ? -28.475 -2.887 30.022 1.00 95.75 73 ILE A C 1
ATOM 581 O O . ILE A 1 73 ? -29.557 -3.316 30.413 1.00 95.75 73 ILE A O 1
ATOM 585 N N . ALA A 1 74 ? -28.176 -1.585 30.100 1.00 94.75 74 ALA A N 1
ATOM 586 C CA . ALA A 1 74 ? -29.063 -0.577 30.683 1.00 94.75 74 ALA A CA 1
ATOM 587 C C . ALA A 1 74 ? -30.466 -0.592 30.053 1.00 94.75 74 ALA A C 1
ATOM 589 O O . ALA A 1 74 ? -31.461 -0.529 30.772 1.00 94.75 74 ALA A O 1
ATOM 590 N N . LYS A 1 75 ? -30.564 -0.711 28.721 1.00 95.44 75 LYS A N 1
ATOM 591 C CA . LYS A 1 75 ? -31.855 -0.823 28.029 1.00 95.44 75 LYS A CA 1
ATOM 592 C C . LYS A 1 75 ? -32.596 -2.110 28.404 1.00 95.44 75 LYS A C 1
ATOM 594 O O . LYS A 1 75 ? -33.803 -2.056 28.624 1.00 95.44 75 LYS A O 1
ATOM 599 N N . ARG A 1 76 ? -31.896 -3.247 28.474 1.00 95.38 76 ARG A N 1
ATOM 600 C CA . ARG A 1 76 ? -32.491 -4.570 28.723 1.00 95.38 76 ARG A CA 1
ATOM 601 C C . ARG A 1 76 ? -33.054 -4.717 30.140 1.00 95.38 76 ARG A C 1
ATOM 603 O O . ARG A 1 76 ? -34.181 -5.171 30.280 1.00 95.38 76 ARG A O 1
ATOM 610 N N . PHE A 1 77 ? -32.347 -4.224 31.157 1.00 95.62 77 PHE A N 1
ATOM 611 C CA . PHE A 1 77 ? -32.834 -4.201 32.547 1.00 95.62 77 PHE A CA 1
ATOM 612 C C . PHE A 1 77 ? -33.760 -3.004 32.862 1.00 95.62 77 PHE A C 1
ATOM 614 O O . PHE A 1 77 ? -34.163 -2.807 34.008 1.00 95.62 77 PHE A O 1
ATOM 621 N N . GLY A 1 78 ? -34.113 -2.176 31.869 1.00 94.19 78 GLY A N 1
ATOM 622 C CA . GLY A 1 78 ? -35.010 -1.027 32.050 1.00 94.19 78 GLY A CA 1
ATOM 623 C C . GLY A 1 78 ? -34.429 0.104 32.914 1.00 94.19 78 GLY A C 1
ATOM 624 O O . GLY A 1 78 ? -35.184 0.780 33.620 1.00 94.19 78 GLY A O 1
ATOM 625 N N . GLY A 1 79 ? -33.104 0.268 32.894 1.00 93.44 79 GLY A N 1
ATOM 626 C CA . GLY A 1 79 ? -32.309 1.264 33.618 1.00 93.44 79 GLY A CA 1
ATOM 627 C C . GLY A 1 79 ? -30.904 0.735 33.949 1.00 93.44 79 GLY A C 1
ATOM 628 O O . GLY A 1 79 ? -30.751 -0.436 34.289 1.00 93.44 79 GLY A O 1
ATOM 629 N N . TRP A 1 80 ? -29.867 1.584 33.894 1.00 92.94 80 TRP A N 1
ATOM 630 C CA . TRP A 1 80 ? -28.510 1.176 34.313 1.00 92.94 80 TRP A CA 1
ATOM 631 C C . TRP A 1 80 ? -28.454 0.850 35.807 1.00 92.94 80 TRP A C 1
ATOM 633 O O . TRP A 1 80 ? -27.897 -0.169 36.190 1.00 92.94 80 TRP A O 1
ATOM 643 N N . GLU A 1 81 ? -29.116 1.659 36.636 1.00 91.69 81 GLU A N 1
ATOM 644 C CA . GLU A 1 81 ? -29.250 1.444 38.083 1.00 91.69 81 GLU A CA 1
ATOM 645 C C . GLU A 1 81 ? -29.864 0.076 38.413 1.00 91.69 81 GLU A C 1
ATOM 647 O O . GLU A 1 81 ? -29.422 -0.586 39.346 1.00 91.69 81 GLU A O 1
ATOM 652 N N . LYS A 1 82 ? -30.824 -0.397 37.604 1.00 93.75 82 LYS A N 1
ATOM 653 C CA . LYS A 1 82 ? -31.432 -1.727 37.760 1.00 93.75 82 LYS A CA 1
ATOM 654 C C . LYS A 1 82 ? -30.477 -2.852 37.370 1.00 93.75 82 LYS A C 1
ATOM 656 O O . LYS A 1 82 ? -30.430 -3.852 38.073 1.00 93.75 82 LYS A O 1
ATOM 661 N N . ALA A 1 83 ? -29.694 -2.690 36.299 1.00 94.25 83 ALA A N 1
ATOM 662 C CA . ALA A 1 83 ? -28.652 -3.656 35.936 1.00 94.25 83 ALA A CA 1
ATOM 663 C C . ALA A 1 83 ? -27.551 -3.743 37.009 1.00 94.25 83 ALA A C 1
ATOM 665 O O . ALA A 1 83 ? -27.120 -4.830 37.374 1.00 94.25 83 ALA A O 1
ATOM 666 N N . VAL A 1 84 ? -27.131 -2.592 37.541 1.00 92.69 84 VAL A N 1
ATOM 667 C CA . VAL A 1 84 ? -26.161 -2.469 38.639 1.00 92.69 84 VAL A CA 1
ATOM 668 C C . VAL A 1 84 ? -26.688 -3.143 39.911 1.00 92.69 84 VAL A C 1
ATOM 670 O O . VAL A 1 84 ? -26.005 -3.999 40.469 1.00 92.69 84 VAL A O 1
ATOM 673 N N . ALA A 1 85 ? -27.927 -2.848 40.317 1.00 92.44 85 ALA A N 1
ATOM 674 C CA . ALA A 1 85 ? -28.556 -3.473 41.480 1.00 92.44 85 ALA A CA 1
ATOM 675 C C . ALA A 1 85 ? -28.756 -4.991 41.299 1.00 92.44 85 ALA A C 1
ATOM 677 O O . ALA A 1 85 ? -28.481 -5.756 42.219 1.00 92.44 85 ALA A O 1
ATOM 678 N N . ALA A 1 86 ? -29.162 -5.445 40.107 1.00 93.56 86 ALA A N 1
ATOM 679 C CA . ALA A 1 86 ? -29.286 -6.870 39.786 1.00 93.56 86 ALA A CA 1
ATOM 680 C C . ALA A 1 86 ? -27.930 -7.604 39.765 1.00 93.56 86 ALA A C 1
ATOM 682 O O . ALA A 1 86 ? -27.882 -8.803 40.024 1.00 93.56 86 ALA A O 1
ATOM 683 N N . ALA A 1 87 ? -26.825 -6.894 39.510 1.00 91.88 87 ALA A N 1
ATOM 684 C CA . ALA A 1 87 ? -25.465 -7.417 39.643 1.00 91.88 87 ALA A CA 1
ATOM 685 C C . ALA A 1 87 ? -24.933 -7.394 41.092 1.00 91.88 87 ALA A C 1
ATOM 687 O O . ALA A 1 87 ? -23.821 -7.861 41.326 1.00 91.88 87 ALA A O 1
ATOM 688 N N . GLY A 1 88 ? -25.677 -6.840 42.059 1.00 90.69 88 GLY A N 1
ATOM 689 C CA . GLY A 1 88 ? -25.209 -6.663 43.439 1.00 90.69 88 GLY A CA 1
ATOM 690 C C . GLY A 1 88 ? -24.130 -5.582 43.603 1.00 90.69 88 GLY A C 1
ATOM 691 O O . GLY A 1 88 ? -23.362 -5.628 44.561 1.00 90.69 88 GLY A O 1
ATOM 692 N N . LEU A 1 89 ? -24.043 -4.632 42.666 1.00 88.69 89 LEU A N 1
ATOM 693 C CA . LEU A 1 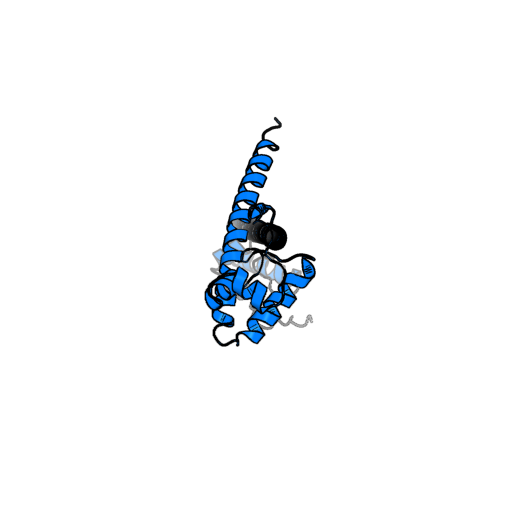89 ? -23.087 -3.522 42.692 1.00 88.69 89 LEU A CA 1
ATOM 694 C C . LEU A 1 89 ? -23.675 -2.277 43.382 1.00 88.69 89 LEU A C 1
ATOM 696 O O . LEU A 1 89 ? -24.880 -2.029 43.334 1.00 88.69 89 LEU A O 1
ATOM 700 N N . GLU A 1 90 ? -22.807 -1.454 43.979 1.00 86.25 90 GLU A N 1
ATOM 701 C CA . GLU A 1 90 ? -23.183 -0.143 44.533 1.00 86.25 90 GLU A CA 1
ATOM 702 C C . GLU A 1 90 ? -23.662 0.831 43.435 1.00 86.25 90 GLU A C 1
ATOM 704 O O . GLU A 1 90 ? -23.287 0.661 42.272 1.00 86.25 90 GLU A O 1
ATOM 709 N N . PRO A 1 91 ? -24.446 1.881 43.757 1.00 78.06 91 PRO A N 1
ATOM 710 C CA . PRO A 1 91 ? -24.906 2.865 42.776 1.00 78.06 91 PRO A CA 1
ATOM 711 C C . PRO A 1 91 ? -23.775 3.489 41.929 1.00 78.06 91 PRO A C 1
ATOM 713 O O . PRO A 1 91 ? -22.679 3.741 42.434 1.00 78.06 91 PRO A O 1
ATOM 716 N N . PRO A 1 92 ? -24.015 3.775 40.636 1.00 74.94 92 PRO A N 1
ATOM 717 C CA . PRO A 1 92 ? -22.987 4.281 39.729 1.00 74.94 92 PRO A CA 1
ATOM 718 C C . PRO A 1 92 ? -22.541 5.705 40.089 1.00 74.94 92 PRO A C 1
ATOM 720 O O . PRO A 1 92 ? -23.364 6.586 40.341 1.00 74.94 92 PRO A O 1
ATOM 723 N N . HIS A 1 93 ? -21.234 5.971 40.026 1.00 70.25 93 HIS A N 1
ATOM 724 C CA . HIS A 1 93 ? -20.720 7.330 40.226 1.00 70.25 93 HIS A CA 1
ATOM 725 C C . HIS A 1 93 ? -21.093 8.290 39.076 1.00 70.25 93 HIS A C 1
ATOM 727 O O . HIS A 1 93 ? -21.291 7.850 37.937 1.00 70.25 93 HIS A O 1
ATOM 733 N N . PRO A 1 94 ? -21.119 9.617 39.333 1.00 71.81 94 PRO A N 1
ATOM 734 C CA . PRO A 1 94 ? -21.453 10.626 38.331 1.00 71.81 94 PRO A CA 1
ATOM 735 C C . PRO A 1 94 ? -20.639 10.516 37.036 1.00 71.81 94 PRO A C 1
ATOM 737 O O . PRO A 1 94 ? -19.408 10.490 37.051 1.00 71.81 94 PRO A O 1
ATOM 740 N N . LEU A 1 95 ? -21.353 10.519 35.908 1.00 70.44 95 LEU A N 1
ATOM 741 C CA . LEU A 1 95 ? -20.835 10.417 34.542 1.00 70.44 95 LEU A CA 1
ATOM 742 C C . LEU A 1 95 ? -19.745 11.466 34.231 1.00 70.44 95 LEU A C 1
ATOM 744 O O . LEU A 1 95 ? -20.065 12.637 34.006 1.00 70.44 95 LEU A O 1
ATOM 748 N N . PRO A 1 96 ? -18.456 11.086 34.109 1.00 74.44 96 PRO A N 1
ATOM 749 C CA . PRO A 1 96 ? -17.435 12.018 33.653 1.00 74.44 96 PRO A CA 1
ATOM 750 C C . PRO A 1 96 ? -17.585 12.279 32.139 1.00 74.44 96 PRO A C 1
ATOM 752 O O . PRO A 1 96 ? -18.040 11.394 31.398 1.00 74.44 96 PRO A O 1
ATOM 755 N N . PRO A 1 97 ? -17.151 13.451 31.629 1.00 80.75 97 PRO A N 1
ATOM 756 C CA . PRO A 1 97 ? -17.113 13.728 30.192 1.00 80.75 97 PRO A CA 1
ATOM 757 C C . PRO A 1 97 ? -16.316 12.668 29.424 1.00 80.75 97 PRO A C 1
ATOM 759 O O . PRO A 1 97 ? -15.263 12.234 29.895 1.00 80.75 97 PRO A O 1
ATOM 762 N N . LEU A 1 98 ? -16.776 12.291 28.224 1.00 78.69 98 LEU A N 1
ATOM 763 C CA . LEU A 1 98 ? -16.215 11.181 27.433 1.00 78.69 98 LEU A CA 1
ATOM 764 C C . LEU A 1 98 ? -14.682 11.236 27.302 1.00 78.69 98 LEU A C 1
ATOM 766 O O . LEU A 1 98 ? -14.015 10.227 27.486 1.00 78.69 98 LEU A O 1
ATOM 770 N N . THR A 1 99 ? -14.097 12.416 27.088 1.00 78.12 99 THR A N 1
ATOM 771 C CA . THR A 1 99 ? -12.638 12.595 26.953 1.00 78.12 99 THR A CA 1
ATOM 772 C C . THR A 1 99 ? -11.831 12.248 28.212 1.00 78.12 99 THR A C 1
ATOM 774 O O . THR A 1 99 ? -10.628 11.989 28.126 1.00 78.12 99 THR A O 1
ATOM 777 N N . ARG A 1 100 ? -12.465 12.215 29.393 1.00 83.19 100 ARG A N 1
ATOM 778 C CA . ARG A 1 100 ? -11.841 11.813 30.664 1.00 83.19 100 ARG A CA 1
ATOM 779 C C . ARG A 1 100 ? -11.962 10.308 30.945 1.00 83.19 100 ARG A C 1
ATOM 781 O O . ARG A 1 100 ? -11.189 9.816 31.771 1.00 83.19 100 ARG A O 1
ATOM 788 N N . ARG A 1 101 ? -12.849 9.592 30.246 1.00 87.12 101 ARG A N 1
ATOM 789 C CA . ARG A 1 101 ? -13.146 8.161 30.439 1.00 87.12 101 ARG A CA 1
ATOM 790 C C . ARG A 1 101 ? -11.963 7.249 30.125 1.00 87.12 101 ARG A C 1
ATOM 792 O O . ARG A 1 101 ? -11.123 7.565 29.275 1.00 87.12 101 ARG A O 1
ATOM 799 N N . ARG A 1 102 ? -11.879 6.105 30.808 1.00 88.50 102 ARG A N 1
ATOM 800 C CA . ARG A 1 102 ? -10.804 5.110 30.622 1.00 88.50 102 ARG A CA 1
ATOM 801 C C . ARG A 1 102 ? -10.960 4.406 29.278 1.00 88.50 102 ARG A C 1
ATOM 803 O O . ARG A 1 102 ? -9.963 4.243 28.575 1.00 88.50 102 ARG A O 1
ATOM 810 N N . ILE A 1 103 ? -12.191 4.080 28.886 1.00 90.62 103 ILE A N 1
ATOM 811 C CA . ILE A 1 103 ? -12.525 3.505 27.581 1.00 90.62 103 ILE A CA 1
ATOM 812 C C . ILE A 1 103 ? -12.084 4.421 26.430 1.00 90.62 103 ILE A C 1
ATOM 814 O O . ILE A 1 103 ? -11.362 3.983 25.533 1.00 90.62 103 ILE A O 1
ATOM 818 N N . TYR A 1 104 ? -12.389 5.721 26.517 1.00 91.25 104 TYR A N 1
ATOM 819 C CA . TYR A 1 104 ? -11.967 6.710 25.525 1.00 91.25 104 TYR A CA 1
ATOM 820 C C . TYR A 1 104 ? -10.444 6.838 25.466 1.00 91.25 104 TYR A C 1
ATOM 822 O O . TYR A 1 104 ? -9.871 6.784 24.385 1.00 91.25 104 TYR A O 1
ATOM 830 N N . LYS A 1 105 ? -9.758 6.952 26.612 1.00 91.06 105 LYS A N 1
ATOM 831 C CA . LYS A 1 105 ? -8.286 7.037 26.657 1.00 91.06 105 LYS A CA 1
ATOM 832 C C . LYS A 1 105 ? -7.606 5.796 26.060 1.00 91.06 105 LYS A C 1
ATOM 834 O O . LYS A 1 105 ? -6.586 5.934 25.383 1.00 91.06 105 LYS A O 1
ATOM 839 N N . ARG A 1 106 ? -8.165 4.598 26.285 1.00 92.56 106 ARG A N 1
ATOM 840 C CA . ARG A 1 106 ? -7.683 3.329 25.709 1.00 92.56 106 ARG A CA 1
ATOM 841 C C . ARG A 1 106 ? -7.854 3.304 24.186 1.00 92.56 106 ARG A C 1
ATOM 843 O O . ARG A 1 106 ? -6.864 3.125 23.476 1.00 92.56 106 ARG A O 1
ATOM 850 N N . GLU A 1 107 ? -9.064 3.539 23.680 1.00 94.31 107 GLU A N 1
ATOM 851 C CA . GLU A 1 107 ? -9.333 3.497 22.236 1.00 94.31 107 GLU A CA 1
ATOM 852 C C . GLU A 1 107 ? -8.664 4.673 21.495 1.00 94.31 107 GLU A C 1
ATOM 854 O O . GLU A 1 107 ? -8.103 4.470 20.424 1.00 94.31 107 GLU A O 1
ATOM 859 N N . PHE A 1 108 ? -8.559 5.864 22.098 1.00 92.88 108 PHE A N 1
ATOM 860 C CA . PHE A 1 108 ? -7.790 6.986 21.540 1.00 92.88 108 PHE A CA 1
ATOM 861 C C . PHE A 1 108 ? -6.309 6.633 21.358 1.00 92.88 108 PHE A C 1
ATOM 863 O O . PHE A 1 108 ? -5.734 6.903 20.303 1.00 92.88 108 PHE A O 1
ATOM 870 N N . LYS A 1 109 ? -5.681 5.975 22.347 1.00 91.69 109 LYS A N 1
ATOM 871 C CA . LYS A 1 109 ? -4.294 5.494 22.222 1.00 91.69 109 LYS A CA 1
ATOM 872 C C . LYS A 1 109 ? -4.160 4.474 21.084 1.00 91.69 109 LYS A C 1
ATOM 874 O O . LYS A 1 109 ? -3.188 4.540 20.333 1.00 91.69 109 LYS A O 1
ATOM 879 N N . ARG A 1 110 ? -5.135 3.572 20.920 1.00 93.94 110 ARG A N 1
ATOM 880 C CA . ARG A 1 110 ? -5.184 2.596 19.817 1.00 93.94 110 ARG A CA 1
ATOM 881 C C . ARG A 1 110 ? -5.309 3.286 18.455 1.00 93.94 110 ARG A C 1
ATOM 883 O O . ARG A 1 110 ? -4.479 3.048 17.582 1.00 93.94 110 ARG A O 1
ATOM 890 N N . GLN A 1 111 ? -6.276 4.187 18.292 1.00 94.56 111 GLN A N 1
ATOM 891 C CA . GLN A 1 111 ? -6.499 4.933 17.049 1.00 94.56 111 GLN A CA 1
ATOM 892 C C . GLN A 1 111 ? -5.313 5.841 16.691 1.00 94.56 111 GLN A C 1
ATOM 894 O O . GLN A 1 111 ? -4.946 5.922 15.521 1.00 94.56 111 GLN A O 1
ATOM 899 N N . ALA A 1 112 ? -4.653 6.458 17.677 1.00 91.50 112 ALA A N 1
ATOM 900 C CA . ALA A 1 112 ? -3.439 7.248 17.463 1.00 91.50 112 ALA A CA 1
ATOM 901 C C . ALA A 1 112 ? -2.247 6.403 16.972 1.00 91.50 112 ALA A C 1
ATOM 903 O O . ALA A 1 112 ? -1.449 6.880 16.165 1.00 91.50 112 ALA A O 1
ATOM 904 N N . LEU A 1 113 ? -2.110 5.159 17.447 1.00 91.81 113 LEU A N 1
ATOM 905 C CA . LEU A 1 113 ? -1.073 4.230 16.983 1.00 91.81 113 LEU A CA 1
ATOM 906 C C . LEU A 1 113 ? -1.375 3.703 15.573 1.00 91.81 113 LEU A C 1
ATOM 908 O O . LEU A 1 113 ? -0.488 3.721 14.722 1.00 91.81 113 LEU A O 1
ATOM 912 N N . LEU A 1 114 ? -2.627 3.315 15.303 1.00 93.00 114 LEU A N 1
ATOM 913 C CA . LEU A 1 114 ? -3.075 2.890 13.971 1.00 93.00 114 LEU A CA 1
ATOM 914 C C . LEU A 1 114 ? -2.871 3.995 12.925 1.00 93.00 114 LEU A C 1
ATOM 916 O O . LEU A 1 114 ? -2.303 3.739 11.868 1.00 93.00 114 LEU A O 1
ATOM 920 N N . PHE A 1 115 ? -3.249 5.236 13.247 1.00 89.94 115 PHE A N 1
ATOM 921 C CA . PHE A 1 115 ? -3.078 6.388 12.358 1.00 89.94 115 PHE A CA 1
ATOM 922 C C . PHE A 1 115 ? -1.601 6.631 12.004 1.00 89.94 115 PHE A C 1
ATOM 924 O O . PHE A 1 115 ? -1.267 6.743 10.828 1.00 89.94 115 PHE A O 1
ATOM 931 N N . LYS A 1 116 ? -0.694 6.604 12.994 1.00 88.69 116 LYS A N 1
ATOM 932 C CA . LYS A 1 116 ? 0.757 6.721 12.754 1.00 88.69 116 LYS A CA 1
ATOM 933 C C . LYS A 1 116 ? 1.310 5.590 11.881 1.00 88.69 116 LYS A C 1
ATOM 935 O O . LYS A 1 116 ? 2.185 5.833 11.053 1.00 88.69 116 LYS A O 1
ATOM 940 N N . HIS A 1 117 ? 0.815 4.364 12.058 1.00 91.44 117 HIS A N 1
ATOM 941 C CA . HIS A 1 117 ? 1.218 3.228 11.230 1.00 91.44 117 HIS A CA 1
ATOM 942 C C . HIS A 1 117 ? 0.705 3.365 9.785 1.00 91.44 117 HIS A C 1
ATOM 944 O O . HIS A 1 117 ? 1.454 3.114 8.844 1.00 91.44 117 HIS A O 1
ATOM 950 N N . GLU A 1 118 ? -0.533 3.835 9.586 1.00 92.12 118 GLU A N 1
ATOM 951 C CA . GLU A 1 118 ? -1.062 4.179 8.259 1.00 92.12 118 GLU A CA 1
ATOM 952 C C . GLU A 1 118 ? -0.245 5.283 7.572 1.00 92.12 118 GLU A C 1
ATOM 954 O O . GLU A 1 118 ? 0.044 5.167 6.381 1.00 92.12 118 GLU A O 1
ATOM 959 N N . GLU A 1 119 ? 0.145 6.338 8.294 1.00 89.06 119 GLU A N 1
ATOM 960 C CA . GLU A 1 119 ? 0.996 7.413 7.766 1.00 89.06 119 GLU A CA 1
ATOM 961 C C . GLU A 1 119 ? 2.378 6.887 7.352 1.00 89.06 119 GLU A C 1
ATOM 963 O O . GLU A 1 119 ? 2.804 7.118 6.219 1.00 89.06 119 GLU A O 1
ATOM 968 N N . ALA A 1 120 ? 3.051 6.123 8.221 1.00 91.56 120 ALA A N 1
ATOM 969 C CA . ALA A 1 120 ? 4.357 5.530 7.929 1.00 91.56 120 ALA A CA 1
ATOM 970 C C . ALA A 1 120 ? 4.305 4.555 6.738 1.00 91.56 120 ALA A C 1
ATOM 972 O O . ALA A 1 120 ? 5.155 4.617 5.847 1.00 91.56 120 ALA A O 1
ATOM 973 N N . TYR A 1 121 ? 3.274 3.705 6.672 1.00 93.50 121 TYR A N 1
ATOM 974 C CA . TYR A 1 121 ? 3.051 2.794 5.549 1.00 93.50 121 TYR A CA 1
ATOM 975 C C . TYR A 1 121 ? 2.821 3.553 4.234 1.00 93.50 121 TYR A C 1
ATOM 977 O O . TYR A 1 121 ? 3.418 3.210 3.213 1.00 93.50 121 TYR A O 1
ATOM 985 N N . ARG A 1 122 ? 2.006 4.619 4.242 1.00 93.44 122 ARG A N 1
ATOM 986 C CA . ARG A 1 122 ? 1.780 5.470 3.059 1.00 93.44 122 ARG A CA 1
ATOM 987 C C . ARG A 1 122 ? 3.065 6.152 2.592 1.00 93.44 122 ARG A C 1
ATOM 989 O O . ARG A 1 122 ? 3.324 6.153 1.391 1.00 93.44 122 ARG A O 1
ATOM 996 N N . ALA A 1 123 ? 3.882 6.662 3.514 1.00 93.00 123 ALA A N 1
ATOM 997 C CA . ALA A 1 123 ? 5.187 7.243 3.193 1.00 93.00 123 ALA A CA 1
ATOM 998 C C . ALA A 1 123 ? 6.122 6.211 2.535 1.00 93.00 123 ALA A C 1
ATOM 1000 O O . ALA A 1 123 ? 6.666 6.481 1.467 1.00 93.00 123 ALA A O 1
ATOM 1001 N N . GLY A 1 124 ? 6.248 5.006 3.106 1.00 95.75 124 GLY A N 1
ATOM 1002 C CA . GLY A 1 124 ? 7.058 3.926 2.523 1.00 95.75 124 GLY A CA 1
ATOM 1003 C C . GLY A 1 124 ? 6.549 3.433 1.160 1.00 95.75 124 GLY A C 1
ATOM 1004 O O . GLY A 1 124 ? 7.337 3.133 0.265 1.00 95.75 124 GLY A O 1
ATOM 1005 N N . GLN A 1 125 ? 5.228 3.402 0.955 1.00 95.69 125 GLN A N 1
ATOM 1006 C CA . GLN A 1 125 ? 4.635 3.114 -0.356 1.00 95.69 125 GLN A CA 1
ATOM 1007 C C . GLN A 1 125 ? 4.904 4.228 -1.377 1.00 95.69 125 GLN A C 1
ATOM 1009 O O . GLN A 1 125 ? 5.086 3.935 -2.560 1.00 95.69 125 GLN A O 1
ATOM 1014 N N . GLN A 1 126 ? 4.946 5.494 -0.953 1.00 94.69 126 GLN A N 1
ATOM 1015 C CA . GLN A 1 126 ? 5.286 6.613 -1.831 1.00 94.69 126 GLN A CA 1
ATOM 1016 C C . GLN A 1 126 ? 6.763 6.574 -2.246 1.00 94.69 126 GLN A C 1
ATOM 1018 O O . GLN A 1 126 ? 7.036 6.592 -3.446 1.00 94.69 126 GLN A O 1
ATOM 1023 N N . THR A 1 127 ? 7.701 6.427 -1.306 1.00 97.00 127 THR A N 1
ATOM 1024 C CA . THR A 1 127 ? 9.138 6.379 -1.634 1.00 97.00 127 THR A CA 1
ATOM 1025 C C . THR A 1 127 ? 9.489 5.183 -2.522 1.00 97.00 127 THR A C 1
ATOM 1027 O O . THR A 1 127 ? 10.260 5.333 -3.466 1.00 97.00 127 THR A O 1
ATOM 1030 N N . LEU A 1 128 ? 8.858 4.017 -2.321 1.00 97.12 128 LEU A N 1
ATOM 1031 C CA . LEU A 1 128 ? 9.012 2.859 -3.213 1.00 97.12 128 LEU A CA 1
ATOM 1032 C C . LEU A 1 128 ? 8.502 3.135 -4.642 1.00 97.12 128 LEU A C 1
ATOM 1034 O O . LEU A 1 128 ? 9.104 2.681 -5.618 1.00 97.12 128 LEU A O 1
ATOM 1038 N N . ARG A 1 129 ? 7.400 3.882 -4.792 1.00 97.75 129 ARG A N 1
ATOM 1039 C CA . ARG A 1 129 ? 6.871 4.292 -6.108 1.00 97.75 129 ARG A CA 1
ATOM 1040 C C . ARG A 1 129 ? 7.773 5.319 -6.789 1.00 97.75 129 ARG A C 1
ATOM 1042 O O . ARG A 1 129 ? 7.936 5.261 -8.004 1.00 97.75 129 ARG A O 1
ATOM 1049 N N . GLU A 1 130 ? 8.354 6.239 -6.027 1.00 96.75 130 GLU A N 1
ATOM 1050 C CA . GLU A 1 130 ? 9.300 7.241 -6.525 1.00 96.75 130 GLU A CA 1
ATOM 1051 C C . GLU A 1 130 ? 10.623 6.593 -6.956 1.00 96.75 130 GLU A C 1
ATOM 1053 O O . GLU A 1 130 ? 11.079 6.850 -8.069 1.00 96.75 130 GLU A O 1
ATOM 1058 N N . ALA A 1 131 ? 11.165 5.661 -6.164 1.00 97.31 131 ALA A N 1
ATOM 1059 C CA . ALA A 1 131 ? 12.348 4.877 -6.520 1.00 97.31 131 ALA A CA 1
ATOM 1060 C C . ALA A 1 131 ? 12.150 4.083 -7.824 1.00 97.31 131 ALA A C 1
ATOM 1062 O O . ALA A 1 131 ? 12.944 4.222 -8.751 1.00 97.31 131 ALA A O 1
ATOM 1063 N N . ARG A 1 132 ? 11.040 3.338 -7.956 1.00 98.25 132 ARG A N 1
ATOM 1064 C CA . ARG A 1 132 ? 10.704 2.597 -9.191 1.00 98.25 132 ARG A CA 1
ATOM 1065 C C . ARG A 1 132 ? 10.520 3.510 -10.409 1.00 98.25 132 ARG A C 1
ATOM 1067 O O . ARG A 1 132 ? 10.856 3.126 -11.526 1.00 98.25 132 ARG A O 1
ATOM 1074 N N . ARG A 1 133 ? 9.991 4.727 -10.219 1.00 98.06 133 ARG A N 1
ATOM 1075 C CA . ARG A 1 133 ? 9.894 5.736 -11.291 1.00 98.06 133 ARG A CA 1
ATOM 1076 C C . ARG A 1 133 ? 11.268 6.265 -11.697 1.00 98.06 133 ARG A C 1
ATOM 1078 O O . ARG A 1 133 ? 11.507 6.415 -12.891 1.00 98.06 133 ARG A O 1
ATOM 1085 N N . ALA A 1 134 ? 12.159 6.519 -10.739 1.00 97.31 134 ALA A N 1
ATOM 1086 C CA . ALA A 1 134 ? 13.529 6.953 -11.008 1.00 97.31 134 ALA A CA 1
ATOM 1087 C C . ALA A 1 134 ? 14.337 5.865 -11.738 1.00 97.31 134 ALA A C 1
ATOM 1089 O O . ALA A 1 134 ? 14.985 6.158 -12.738 1.00 97.31 134 ALA A O 1
ATOM 1090 N N . GLU A 1 135 ? 14.224 4.608 -11.305 1.00 97.56 135 GLU A N 1
ATOM 1091 C CA . GLU A 1 135 ? 14.822 3.433 -11.953 1.00 97.56 135 GLU A CA 1
ATOM 1092 C C . GLU A 1 135 ? 14.341 3.277 -13.407 1.00 97.56 135 GLU A C 1
ATOM 1094 O O . GLU A 1 135 ? 15.153 3.219 -14.332 1.00 97.56 135 GLU A O 1
ATOM 1099 N N . ALA A 1 136 ? 13.023 3.308 -13.639 1.00 97.75 136 ALA A N 1
ATOM 1100 C CA . ALA A 1 136 ? 12.454 3.237 -14.985 1.00 97.75 136 ALA A CA 1
ATOM 1101 C C . ALA A 1 136 ? 12.872 4.431 -15.869 1.00 97.75 136 ALA A C 1
ATOM 1103 O O . ALA A 1 136 ? 13.168 4.257 -17.053 1.00 97.75 136 ALA A O 1
ATOM 1104 N N . ALA A 1 137 ? 12.941 5.642 -15.304 1.00 98.00 137 ALA A N 1
ATOM 1105 C CA . ALA A 1 137 ? 13.403 6.833 -16.013 1.00 98.00 137 ALA A CA 1
ATOM 1106 C C . ALA A 1 137 ? 14.895 6.748 -16.381 1.00 98.00 137 ALA A C 1
ATOM 1108 O O . ALA A 1 137 ? 15.259 7.125 -17.498 1.00 98.00 137 ALA A O 1
ATOM 1109 N N . ALA A 1 138 ? 15.736 6.212 -15.490 1.00 97.44 138 ALA A N 1
ATOM 1110 C CA . ALA A 1 138 ? 17.155 5.970 -15.733 1.00 97.44 138 ALA A CA 1
ATOM 1111 C C . ALA A 1 138 ? 17.368 4.894 -16.810 1.00 97.44 138 ALA A C 1
ATOM 1113 O O . ALA A 1 138 ? 18.103 5.131 -17.768 1.00 97.44 138 ALA A O 1
ATOM 1114 N N . GLY A 1 139 ? 16.657 3.763 -16.737 1.00 97.31 139 GLY A N 1
ATOM 1115 C CA . GLY A 1 139 ? 16.684 2.728 -17.776 1.00 97.31 139 GLY A CA 1
ATOM 1116 C C . GLY A 1 139 ? 16.254 3.261 -19.149 1.00 97.31 139 GLY A C 1
ATOM 1117 O O . GLY A 1 139 ? 16.916 3.009 -20.158 1.00 97.31 139 GLY A O 1
ATOM 1118 N N . ALA A 1 140 ? 15.203 4.086 -19.194 1.00 97.31 140 ALA A N 1
ATOM 1119 C CA . ALA A 1 140 ? 14.767 4.752 -20.420 1.00 97.31 140 ALA A CA 1
ATOM 1120 C C . ALA A 1 140 ? 15.775 5.808 -20.923 1.00 97.31 140 ALA A C 1
ATOM 1122 O O . ALA A 1 140 ? 15.929 5.979 -22.133 1.00 97.31 140 ALA A O 1
ATOM 1123 N N . ALA A 1 141 ? 16.482 6.505 -20.026 1.00 97.75 141 ALA A N 1
ATOM 1124 C CA . ALA A 1 141 ? 17.543 7.446 -20.388 1.00 97.75 141 ALA A CA 1
ATOM 1125 C C . ALA A 1 141 ? 18.770 6.730 -20.972 1.00 97.75 141 ALA A C 1
ATOM 1127 O O . ALA A 1 141 ? 19.244 7.133 -22.032 1.00 97.75 141 ALA A O 1
ATOM 1128 N N . LEU A 1 142 ? 19.218 5.629 -20.360 1.00 96.88 142 LEU A N 1
ATOM 1129 C CA . LEU A 1 142 ? 20.279 4.763 -20.889 1.00 96.88 142 LEU A CA 1
ATOM 1130 C C . LEU A 1 142 ? 19.901 4.182 -22.262 1.00 96.88 142 LEU A C 1
ATOM 1132 O O . LEU A 1 142 ? 20.722 4.169 -23.179 1.00 96.88 142 LEU A O 1
ATOM 1136 N N . GLY A 1 143 ? 18.641 3.768 -22.435 1.00 95.94 143 GLY A N 1
ATOM 1137 C CA . GLY A 1 143 ? 18.105 3.327 -23.725 1.00 95.94 143 GLY A CA 1
ATOM 1138 C C . GLY A 1 143 ? 18.192 4.409 -24.808 1.00 95.94 143 GLY A C 1
ATOM 1139 O O . GLY A 1 143 ? 18.715 4.144 -25.890 1.00 95.94 143 GLY A O 1
ATOM 1140 N N . ARG A 1 144 ? 17.749 5.639 -24.505 1.00 97.50 144 ARG A N 1
ATOM 1141 C CA . ARG A 1 144 ? 17.858 6.790 -25.423 1.00 97.50 144 ARG A CA 1
ATOM 1142 C C . ARG A 1 144 ? 19.311 7.156 -25.729 1.00 97.50 144 ARG A C 1
ATOM 1144 O O . ARG A 1 144 ? 19.635 7.360 -26.893 1.00 97.50 144 ARG A O 1
ATOM 1151 N N . ALA A 1 145 ? 20.183 7.195 -24.721 1.00 97.31 145 ALA A N 1
ATOM 1152 C CA . ALA A 1 145 ? 21.599 7.521 -24.888 1.00 97.31 145 ALA A CA 1
ATOM 1153 C C . ALA A 1 145 ? 22.319 6.509 -25.795 1.00 97.31 145 ALA A C 1
ATOM 1155 O O . ALA A 1 145 ? 23.060 6.908 -26.691 1.00 97.31 145 ALA A O 1
ATOM 1156 N N . ARG A 1 146 ? 22.042 5.206 -25.636 1.00 97.44 146 ARG A N 1
ATOM 1157 C CA . ARG A 1 146 ? 22.581 4.161 -26.522 1.00 97.44 146 ARG A CA 1
ATOM 1158 C C . ARG A 1 146 ? 22.097 4.316 -27.966 1.00 97.44 146 ARG A C 1
ATOM 1160 O O . ARG A 1 146 ? 22.904 4.193 -28.878 1.00 97.44 146 ARG A O 1
ATOM 1167 N N . ILE A 1 147 ? 20.814 4.620 -28.181 1.00 97.19 147 ILE A N 1
ATOM 1168 C CA . ILE A 1 147 ? 20.284 4.865 -29.534 1.00 97.19 147 ILE A CA 1
ATOM 1169 C C . ILE A 1 147 ? 20.926 6.119 -30.146 1.00 97.19 147 ILE A C 1
ATOM 1171 O O . ILE A 1 147 ? 21.335 6.076 -31.299 1.00 97.19 147 ILE A O 1
ATOM 1175 N N . ALA A 1 148 ? 21.078 7.208 -29.385 1.00 97.69 148 ALA A N 1
ATOM 1176 C CA . ALA A 1 148 ? 21.732 8.428 -29.862 1.00 97.69 148 ALA A CA 1
ATOM 1177 C C . ALA A 1 148 ? 23.197 8.181 -30.271 1.00 97.69 148 ALA A C 1
ATOM 1179 O O . ALA A 1 148 ? 23.590 8.570 -31.369 1.00 97.69 148 ALA A O 1
ATOM 1180 N N . ARG A 1 149 ? 23.959 7.456 -29.438 1.00 97.94 149 ARG A N 1
ATOM 1181 C CA . ARG A 1 149 ? 25.326 6.981 -29.721 1.00 97.94 149 ARG A CA 1
ATOM 1182 C C . ARG A 1 149 ? 25.393 6.156 -31.009 1.00 97.94 149 ARG A C 1
ATOM 1184 O O . ARG A 1 149 ? 26.260 6.378 -31.847 1.00 97.94 149 ARG A O 1
ATOM 1191 N N . ASP A 1 150 ? 24.480 5.203 -31.177 1.00 98.25 150 ASP A N 1
ATOM 1192 C CA . ASP A 1 150 ? 24.470 4.321 -32.347 1.00 98.25 150 ASP A CA 1
ATOM 1193 C C . ASP A 1 150 ? 24.095 5.066 -33.636 1.00 98.25 150 ASP A C 1
ATOM 1195 O O . ASP A 1 150 ? 24.663 4.806 -34.694 1.00 98.25 150 ASP A O 1
ATOM 1199 N N . MET A 1 151 ? 23.174 6.027 -33.546 1.00 97.62 151 MET A N 1
ATOM 1200 C CA . MET A 1 151 ? 22.819 6.923 -34.649 1.00 97.62 151 MET A CA 1
ATOM 1201 C C . MET A 1 151 ? 23.947 7.900 -34.995 1.00 97.62 151 MET A C 1
ATOM 1203 O O . MET A 1 151 ? 24.055 8.324 -36.139 1.00 97.62 151 MET A O 1
ATOM 1207 N N . GLU A 1 152 ? 24.778 8.284 -34.026 1.00 98.00 152 GLU A N 1
ATOM 1208 C CA . GLU A 1 152 ? 25.959 9.122 -34.248 1.00 98.00 152 GLU A CA 1
ATOM 1209 C C . GLU A 1 152 ? 27.065 8.375 -34.984 1.00 98.00 152 GLU A C 1
ATOM 1211 O O . GLU A 1 152 ? 27.544 8.857 -36.010 1.00 98.00 152 GLU A O 1
ATOM 1216 N N . TRP A 1 153 ? 27.378 7.157 -34.543 1.00 98.12 153 TRP A N 1
ATOM 1217 C CA . TRP A 1 153 ? 28.248 6.253 -35.290 1.00 98.12 153 TRP A CA 1
ATOM 1218 C C . TRP A 1 153 ? 27.713 6.019 -36.714 1.00 98.12 153 TRP A C 1
ATOM 1220 O O . TRP A 1 153 ? 28.465 6.112 -37.680 1.00 98.12 153 TRP A O 1
ATOM 1230 N N . GLY A 1 154 ? 26.397 5.830 -36.862 1.00 97.00 154 GLY A N 1
ATOM 1231 C CA . GLY A 1 154 ? 25.733 5.674 -38.160 1.00 97.00 154 GLY A CA 1
ATOM 1232 C C . GLY A 1 154 ? 25.790 6.893 -39.089 1.00 97.00 154 GLY A C 1
ATOM 1233 O O . GLY A 1 154 ? 25.714 6.725 -40.303 1.00 97.00 154 GLY A O 1
ATOM 1234 N N . ARG A 1 155 ? 25.962 8.115 -38.557 1.00 96.75 155 ARG A N 1
ATOM 1235 C CA . ARG A 1 155 ? 26.248 9.312 -39.375 1.00 96.75 155 ARG A CA 1
ATOM 1236 C C . ARG A 1 155 ? 27.680 9.310 -39.905 1.00 96.75 155 ARG A C 1
ATOM 1238 O O . ARG A 1 155 ? 27.909 9.791 -41.003 1.00 96.75 155 ARG A O 1
ATOM 1245 N N . GLN A 1 156 ? 28.632 8.797 -39.128 1.00 96.56 156 GLN A N 1
ATOM 1246 C CA . GLN A 1 156 ? 30.040 8.708 -39.532 1.00 96.56 156 GLN A CA 1
ATOM 1247 C C . GLN A 1 156 ? 30.249 7.609 -40.588 1.00 96.56 156 GLN A C 1
ATOM 1249 O O . GLN A 1 156 ? 30.994 7.811 -41.539 1.00 96.56 156 GLN A O 1
ATOM 1254 N N . HIS A 1 157 ? 29.524 6.495 -40.456 1.00 96.12 157 HIS A N 1
ATOM 1255 C CA . HIS A 1 157 ? 29.586 5.317 -41.333 1.00 96.12 157 HIS A CA 1
ATOM 1256 C C . HIS A 1 157 ? 28.437 5.306 -42.360 1.00 96.12 157 HIS A C 1
ATOM 1258 O O . HIS A 1 157 ? 27.955 4.257 -42.786 1.00 96.12 157 HIS A O 1
ATOM 1264 N N . SER A 1 158 ? 27.938 6.489 -42.744 1.00 92.19 158 SER A N 1
ATOM 1265 C CA . SER A 1 158 ? 26.825 6.612 -43.695 1.00 92.19 158 SER A CA 1
ATOM 1266 C C . SER A 1 158 ? 27.231 6.327 -45.143 1.00 92.19 158 SER A C 1
ATOM 1268 O O . SER A 1 158 ? 26.361 6.053 -45.965 1.00 92.19 158 SER A O 1
ATOM 1270 N N . GLY A 1 159 ? 28.530 6.420 -45.452 1.00 94.06 159 GLY A N 1
ATOM 1271 C CA . GLY A 1 159 ? 29.109 6.074 -46.754 1.00 94.06 159 GLY A CA 1
ATOM 1272 C C . GLY A 1 159 ? 29.538 4.608 -46.889 1.00 94.06 159 GLY A C 1
ATOM 1273 O O . GLY A 1 159 ? 29.831 4.182 -48.003 1.00 94.06 159 GLY A O 1
ATOM 1274 N N . ASP A 1 160 ? 29.566 3.843 -45.793 1.00 95.81 160 ASP A N 1
ATOM 1275 C CA . ASP A 1 160 ? 29.936 2.425 -45.801 1.00 95.81 160 ASP A CA 1
ATOM 1276 C C . ASP A 1 160 ? 28.961 1.612 -46.665 1.00 95.81 160 ASP A C 1
ATOM 1278 O O . ASP A 1 160 ? 27.748 1.865 -46.658 1.00 95.81 160 ASP A O 1
ATOM 1282 N N . THR A 1 161 ? 29.462 0.596 -47.368 1.00 97.25 161 THR A N 1
ATOM 1283 C CA . THR A 1 161 ? 28.624 -0.388 -48.069 1.00 97.25 161 THR A CA 1
ATOM 1284 C C . THR A 1 161 ? 27.980 -1.369 -47.087 1.00 97.25 161 THR A C 1
ATOM 1286 O O . THR A 1 161 ? 28.374 -1.476 -45.921 1.00 97.25 161 THR A O 1
ATOM 1289 N N . ASP A 1 162 ? 26.974 -2.113 -47.547 1.00 96.69 162 ASP A N 1
ATOM 1290 C CA . ASP A 1 162 ? 26.324 -3.120 -46.708 1.00 96.69 162 ASP A CA 1
ATOM 1291 C C . ASP A 1 162 ? 27.320 -4.221 -46.295 1.00 96.69 162 ASP A C 1
ATOM 1293 O O . ASP A 1 162 ? 27.345 -4.625 -45.135 1.00 96.69 162 ASP A O 1
ATOM 1297 N N . GLU A 1 163 ? 28.219 -4.634 -47.190 1.00 96.50 163 GLU A N 1
ATOM 1298 C CA . GLU A 1 163 ? 29.275 -5.619 -46.922 1.00 96.50 163 GLU A CA 1
ATOM 1299 C C . GLU A 1 163 ? 30.243 -5.140 -45.832 1.00 96.50 163 GLU A C 1
ATOM 1301 O O . GLU A 1 163 ? 30.628 -5.926 -44.965 1.00 96.50 163 GLU A O 1
ATOM 1306 N N . GLN A 1 164 ? 30.612 -3.853 -45.832 1.00 97.19 164 GLN A N 1
ATOM 1307 C CA . GLN A 1 164 ? 31.499 -3.271 -44.819 1.00 97.19 164 GLN A CA 1
ATOM 1308 C C . GLN A 1 164 ? 30.852 -3.293 -43.426 1.00 97.19 164 GLN A C 1
ATOM 1310 O O . GLN A 1 164 ? 31.481 -3.726 -42.454 1.00 97.19 164 GLN A O 1
ATOM 1315 N N . LEU A 1 165 ? 29.571 -2.921 -43.332 1.00 97.00 165 LEU A N 1
ATOM 1316 C CA . LEU A 1 165 ? 28.816 -2.968 -42.077 1.00 97.00 165 LEU A CA 1
ATOM 1317 C C . LEU A 1 165 ? 28.599 -4.406 -41.579 1.00 97.00 165 LEU A C 1
ATOM 1319 O O . LEU A 1 165 ? 28.691 -4.665 -40.378 1.00 97.00 165 LEU A O 1
ATOM 1323 N N . LEU A 1 166 ? 28.352 -5.361 -42.478 1.00 97.31 166 LEU A N 1
ATOM 1324 C CA . LEU A 1 166 ? 28.204 -6.776 -42.125 1.00 97.31 166 LEU A CA 1
ATOM 1325 C C . LEU A 1 166 ? 29.540 -7.393 -41.678 1.00 97.31 166 LEU A C 1
ATOM 1327 O O . LEU A 1 166 ? 29.573 -8.121 -40.684 1.00 97.31 166 LEU A O 1
ATOM 1331 N N . ALA A 1 167 ? 30.654 -7.038 -42.325 1.00 96.75 167 ALA A N 1
ATOM 1332 C CA . ALA A 1 167 ? 31.999 -7.434 -41.903 1.00 96.75 167 ALA A CA 1
ATOM 1333 C C . ALA A 1 167 ? 32.383 -6.841 -40.533 1.00 96.75 167 ALA A C 1
ATOM 1335 O O . ALA A 1 167 ? 33.047 -7.509 -39.736 1.00 96.75 167 ALA A O 1
ATOM 1336 N N . TYR A 1 168 ? 31.931 -5.622 -40.215 1.00 97.44 168 TYR A N 1
ATOM 1337 C CA . TYR A 1 168 ? 32.060 -5.045 -38.874 1.00 97.44 168 TYR A CA 1
ATOM 1338 C C . TYR A 1 168 ? 31.262 -5.844 -37.824 1.00 97.44 168 TYR A C 1
ATOM 1340 O O . TYR A 1 168 ? 31.824 -6.237 -36.801 1.00 97.44 168 TYR A O 1
ATOM 1348 N N . VAL A 1 169 ? 29.998 -6.192 -38.101 1.00 96.31 169 VAL A N 1
ATOM 1349 C CA . VAL A 1 169 ? 29.186 -7.044 -37.204 1.00 96.31 169 VAL A CA 1
ATOM 1350 C C . VAL A 1 169 ? 29.819 -8.428 -36.999 1.00 96.31 169 VAL A C 1
ATOM 1352 O O . VAL A 1 169 ? 29.827 -8.931 -35.872 1.00 96.31 169 VAL A O 1
ATOM 1355 N N . HIS A 1 170 ? 30.390 -9.028 -38.048 1.00 94.94 170 HIS A N 1
ATOM 1356 C CA . HIS A 1 170 ? 31.121 -10.295 -37.950 1.00 94.94 170 HIS A CA 1
ATOM 1357 C C . HIS A 1 170 ? 32.378 -10.173 -37.072 1.00 94.94 170 HIS A C 1
ATOM 1359 O O . HIS A 1 170 ? 32.641 -11.045 -36.242 1.00 94.94 170 HIS A O 1
ATOM 1365 N N . ARG A 1 171 ? 33.124 -9.065 -37.180 1.00 96.94 171 ARG A N 1
ATOM 1366 C CA . ARG A 1 171 ? 34.299 -8.790 -36.337 1.00 96.94 171 ARG A CA 1
ATOM 1367 C C . ARG A 1 171 ? 33.929 -8.704 -34.856 1.00 96.94 171 ARG A C 1
ATOM 1369 O O . ARG A 1 171 ? 34.523 -9.413 -34.049 1.00 96.94 171 ARG A O 1
ATOM 1376 N N . CYS A 1 172 ? 32.882 -7.955 -34.510 1.00 95.88 172 CYS A N 1
ATOM 1377 C CA . CYS A 1 172 ? 32.393 -7.888 -33.130 1.00 95.88 172 CYS A CA 1
ATOM 1378 C C . CYS A 1 172 ? 31.885 -9.244 -32.601 1.00 95.88 172 CYS A C 1
ATOM 1380 O O . CYS A 1 172 ? 31.923 -9.487 -31.396 1.00 95.88 172 CYS A O 1
ATOM 1382 N N . ALA A 1 173 ? 31.426 -10.150 -33.472 1.00 95.19 173 ALA A N 1
ATOM 1383 C CA . ALA A 1 173 ? 31.065 -11.510 -33.073 1.00 95.19 173 ALA A CA 1
ATOM 1384 C C . ALA A 1 173 ? 32.284 -12.392 -32.759 1.00 95.19 173 ALA A C 1
ATOM 1386 O O . ALA A 1 173 ? 32.219 -13.205 -31.834 1.00 95.19 173 ALA A O 1
ATOM 1387 N N . ALA A 1 174 ? 33.389 -12.210 -33.487 1.00 93.69 174 ALA A N 1
ATOM 1388 C CA . ALA A 1 174 ? 34.664 -12.859 -33.192 1.00 93.69 174 ALA A CA 1
ATOM 1389 C C . ALA A 1 174 ? 35.289 -12.309 -31.895 1.00 93.69 174 ALA A C 1
ATOM 1391 O O . ALA A 1 174 ? 35.664 -13.089 -31.025 1.00 93.69 174 ALA A O 1
ATOM 1392 N N . GLU A 1 175 ? 35.306 -10.983 -31.714 1.00 95.50 175 GLU A N 1
ATOM 1393 C CA . GLU A 1 175 ? 35.800 -10.304 -30.500 1.00 95.50 175 GLU A CA 1
ATOM 1394 C C . GLU A 1 175 ? 35.055 -10.746 -29.226 1.00 95.50 175 GLU A C 1
ATOM 1396 O O . GLU A 1 175 ? 35.669 -10.952 -28.181 1.00 95.50 175 GLU A O 1
ATOM 1401 N N . LEU A 1 176 ? 33.732 -10.934 -29.307 1.00 92.50 176 LEU A N 1
ATOM 1402 C CA . LEU A 1 176 ? 32.915 -11.445 -28.198 1.00 92.50 176 LEU A CA 1
ATOM 1403 C C . LEU A 1 176 ? 32.928 -12.979 -28.073 1.00 92.50 176 LEU A C 1
ATOM 1405 O O . LEU A 1 176 ? 32.351 -13.503 -27.118 1.00 92.50 176 LEU A O 1
ATOM 1409 N N . ASN A 1 177 ? 33.514 -13.690 -29.042 1.00 92.38 177 ASN A N 1
ATOM 1410 C CA . ASN A 1 177 ? 33.410 -15.139 -29.239 1.00 92.38 177 ASN A CA 1
ATOM 1411 C C . ASN A 1 177 ? 31.957 -15.667 -29.144 1.00 92.38 177 ASN A C 1
ATOM 1413 O O . ASN A 1 177 ? 31.681 -16.652 -28.461 1.00 92.38 177 ASN A O 1
ATOM 1417 N N . ARG A 1 178 ? 31.005 -14.943 -29.758 1.00 91.38 178 ARG A N 1
ATOM 1418 C CA . ARG A 1 178 ? 29.571 -15.292 -29.898 1.00 91.38 178 ARG A CA 1
ATOM 1419 C C . ARG A 1 178 ? 28.828 -14.244 -30.742 1.00 91.38 178 ARG A C 1
ATOM 1421 O O . ARG A 1 178 ? 29.236 -13.085 -30.761 1.00 91.38 178 ARG A O 1
ATOM 1428 N N . PRO A 1 179 ? 27.649 -14.559 -31.316 1.00 93.00 179 PRO A N 1
ATOM 1429 C CA . PRO A 1 179 ? 26.803 -13.555 -31.958 1.00 93.00 179 PRO A CA 1
ATOM 1430 C C . PRO A 1 179 ? 26.421 -12.408 -30.990 1.00 93.00 179 PRO A C 1
ATOM 1432 O O . PRO A 1 179 ? 25.920 -12.679 -29.889 1.00 93.00 179 PRO A O 1
ATOM 1435 N N . PRO A 1 180 ? 26.620 -11.130 -31.362 1.00 94.75 180 PRO A N 1
ATOM 1436 C CA . PRO A 1 180 ? 26.323 -9.981 -30.506 1.00 94.75 180 PRO A CA 1
ATOM 1437 C C . PRO A 1 180 ? 24.824 -9.704 -30.328 1.00 94.75 180 PRO A C 1
ATOM 1439 O O . PRO A 1 180 ? 24.009 -9.897 -31.236 1.00 94.75 180 PRO A O 1
ATOM 1442 N N . PHE A 1 181 ? 24.446 -9.173 -29.163 1.00 93.19 181 PHE A N 1
ATOM 1443 C CA . PHE A 1 181 ? 23.222 -8.383 -29.025 1.00 93.19 181 PHE A CA 1
ATOM 1444 C C . PHE A 1 181 ? 23.389 -7.034 -29.743 1.00 93.19 181 PHE A C 1
ATOM 1446 O O . PHE A 1 181 ? 24.457 -6.428 -29.708 1.00 93.19 181 PHE A O 1
ATOM 1453 N N . GLN A 1 182 ? 22.289 -6.492 -30.272 1.00 94.31 182 GLN A N 1
ATOM 1454 C CA . GLN A 1 182 ? 22.233 -5.142 -30.851 1.00 94.31 182 GLN A CA 1
ATOM 1455 C C . GLN A 1 182 ? 22.778 -4.057 -29.905 1.00 94.31 182 GLN A C 1
ATOM 1457 O O . GLN A 1 182 ? 23.325 -3.060 -30.352 1.00 94.31 182 GLN A O 1
ATOM 1462 N N . SER A 1 183 ? 22.619 -4.237 -28.591 1.00 93.56 183 SER A N 1
ATOM 1463 C CA . SER A 1 183 ? 23.070 -3.286 -27.572 1.00 93.56 183 SER A CA 1
ATOM 1464 C C . SER A 1 183 ? 24.563 -3.353 -27.239 1.00 93.56 183 SER A C 1
ATOM 1466 O O . SER 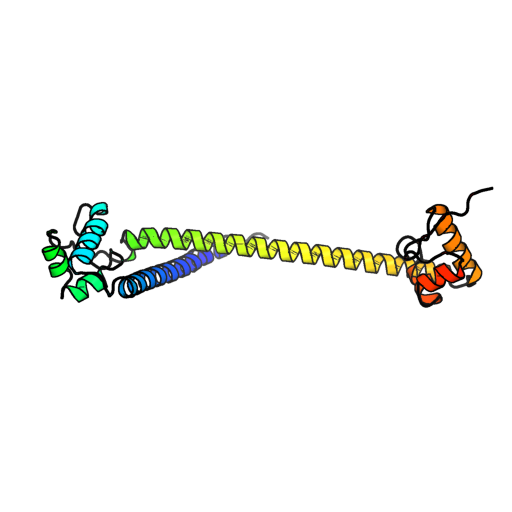A 1 183 ? 25.040 -2.473 -26.526 1.00 93.56 183 SER A O 1
ATOM 1468 N N . GLU A 1 184 ? 25.272 -4.392 -27.687 1.00 94.44 184 GLU A N 1
ATOM 1469 C CA . GLU A 1 184 ? 26.707 -4.591 -27.428 1.00 94.44 184 GLU A CA 1
ATOM 1470 C C . GLU A 1 184 ? 27.574 -3.924 -28.504 1.00 94.44 184 GLU A C 1
ATOM 1472 O O . GLU A 1 184 ? 28.647 -3.416 -28.194 1.00 94.44 184 GLU A O 1
ATOM 1477 N N . VAL A 1 185 ? 27.085 -3.862 -29.745 1.00 96.62 185 VAL A N 1
ATOM 1478 C CA . VAL A 1 185 ? 27.800 -3.272 -30.887 1.00 96.62 185 VAL A CA 1
ATOM 1479 C C . VAL A 1 185 ? 27.567 -1.761 -30.938 1.00 96.62 185 VAL A C 1
ATOM 1481 O O . VAL A 1 185 ? 26.447 -1.280 -30.749 1.00 96.62 185 VAL A O 1
ATOM 1484 N N . LEU A 1 186 ? 28.629 -0.993 -31.180 1.00 97.38 186 LEU A N 1
ATOM 1485 C CA . LEU A 1 186 ? 28.537 0.444 -31.429 1.00 97.38 186 LEU A CA 1
ATOM 1486 C C . LEU A 1 186 ? 27.892 0.665 -32.803 1.00 97.38 186 LEU A C 1
ATOM 1488 O O . LEU A 1 186 ? 28.290 0.039 -33.774 1.00 97.38 186 LEU A O 1
ATOM 1492 N N . GLY A 1 187 ? 26.849 1.492 -32.887 1.00 96.75 187 GLY A N 1
ATOM 1493 C CA . GLY A 1 187 ? 26.080 1.602 -34.133 1.00 96.75 187 GLY A CA 1
ATOM 1494 C C . GLY A 1 187 ? 25.037 0.500 -34.330 1.00 96.75 187 GLY A C 1
ATOM 1495 O O . GLY A 1 187 ? 24.322 0.515 -35.332 1.00 96.75 187 GLY A O 1
ATOM 1496 N N . GLY A 1 188 ? 24.875 -0.422 -33.371 1.00 97.00 188 GLY A N 1
ATOM 1497 C CA . GLY A 1 188 ? 23.960 -1.558 -33.488 1.00 97.00 188 GLY A CA 1
ATOM 1498 C C . GLY A 1 188 ? 22.514 -1.163 -33.812 1.00 97.00 188 GLY A C 1
ATOM 1499 O O . GLY A 1 188 ? 21.863 -1.842 -34.604 1.00 97.00 188 GLY A O 1
ATOM 1500 N N . ALA A 1 189 ? 22.005 -0.042 -33.281 1.00 97.31 189 ALA A N 1
ATOM 1501 C CA . ALA A 1 189 ? 20.692 0.485 -33.669 1.00 97.31 189 ALA A CA 1
ATOM 1502 C C . ALA A 1 189 ? 20.618 1.042 -35.105 1.00 97.31 189 ALA A C 1
ATOM 1504 O O . ALA A 1 189 ? 19.612 0.810 -35.772 1.00 97.31 189 ALA A O 1
ATOM 1505 N N . TYR A 1 190 ? 21.664 1.712 -35.603 1.00 98.00 190 TYR A N 1
ATOM 1506 C CA . TYR A 1 190 ? 21.727 2.184 -36.995 1.00 98.00 190 TYR A CA 1
ATOM 1507 C C . TYR A 1 190 ? 21.782 1.003 -37.974 1.00 98.00 190 TYR A C 1
ATOM 1509 O O . TYR A 1 190 ? 20.978 0.926 -38.901 1.00 98.00 190 TYR A O 1
ATOM 1517 N N . ILE A 1 191 ? 22.654 0.025 -37.712 1.00 97.44 191 ILE A N 1
ATOM 1518 C CA . ILE A 1 191 ? 22.779 -1.197 -38.520 1.00 97.44 191 ILE A CA 1
ATOM 1519 C C . ILE A 1 191 ? 21.456 -1.982 -38.500 1.00 97.44 191 ILE A C 1
ATOM 1521 O O . ILE A 1 191 ? 20.959 -2.403 -39.545 1.00 97.44 191 ILE A O 1
ATOM 1525 N N . ALA A 1 192 ? 20.820 -2.121 -37.330 1.00 96.50 192 ALA A N 1
ATOM 1526 C CA . ALA A 1 192 ? 19.506 -2.752 -37.218 1.00 96.50 192 ALA A CA 1
ATOM 1527 C C . ALA A 1 192 ? 18.405 -2.016 -38.001 1.00 96.50 192 ALA A C 1
ATOM 1529 O O . ALA A 1 192 ? 17.477 -2.676 -38.459 1.00 96.50 192 ALA A O 1
ATOM 1530 N N . GLN A 1 193 ? 18.489 -0.692 -38.165 1.00 96.38 193 GLN A N 1
ATOM 1531 C CA . GLN A 1 193 ? 17.561 0.074 -39.000 1.00 96.38 193 GLN A CA 1
ATOM 1532 C C . GLN A 1 193 ? 17.862 -0.102 -40.495 1.00 96.38 193 GLN A C 1
ATOM 1534 O O . GLN A 1 193 ? 16.936 -0.365 -41.260 1.00 96.38 193 GLN A O 1
ATOM 1539 N N . ARG A 1 194 ? 19.134 -0.007 -40.909 1.00 96.38 194 ARG A N 1
ATOM 1540 C CA . ARG A 1 194 ? 19.565 -0.139 -42.313 1.00 96.38 194 ARG A CA 1
ATOM 1541 C C . ARG A 1 194 ? 19.203 -1.505 -42.905 1.00 96.38 194 ARG A C 1
ATOM 1543 O O . ARG A 1 194 ? 18.627 -1.564 -43.982 1.00 96.38 194 ARG A O 1
ATOM 1550 N N . PHE A 1 195 ? 19.405 -2.584 -42.145 1.00 95.69 195 PHE A N 1
ATOM 1551 C CA . PHE A 1 195 ? 18.978 -3.943 -42.515 1.00 95.69 195 PHE A CA 1
ATOM 1552 C C . PHE A 1 195 ? 17.560 -4.307 -42.017 1.00 95.69 195 PHE A C 1
ATOM 1554 O O . PHE A 1 195 ? 17.194 -5.482 -41.946 1.00 95.69 195 PHE A O 1
ATOM 1561 N N . GLY A 1 196 ? 16.754 -3.324 -41.602 1.00 95.19 196 GLY A N 1
ATOM 1562 C CA . GLY A 1 196 ? 15.367 -3.478 -41.135 1.00 95.19 196 GLY A CA 1
ATOM 1563 C C . GLY A 1 196 ? 15.164 -4.192 -39.786 1.00 95.19 196 GLY A C 1
ATOM 1564 O O . GLY A 1 196 ? 14.170 -3.933 -39.108 1.00 95.19 196 GLY A O 1
ATOM 1565 N N . ARG A 1 197 ? 16.067 -5.096 -39.374 1.00 95.50 197 ARG A N 1
ATOM 1566 C CA . ARG A 1 197 ? 16.186 -5.607 -37.993 1.00 95.50 197 ARG A CA 1
ATOM 1567 C C . ARG A 1 197 ? 17.575 -6.195 -37.717 1.00 95.50 197 ARG A C 1
ATOM 1569 O O . ARG A 1 197 ? 18.190 -6.788 -38.600 1.00 95.50 197 ARG A O 1
ATOM 1576 N N . TRP A 1 198 ? 18.018 -6.179 -36.456 1.00 95.50 198 TRP A N 1
ATOM 1577 C CA . TRP A 1 198 ? 19.310 -6.764 -36.047 1.00 95.50 198 TRP A CA 1
ATOM 1578 C C . TRP A 1 198 ? 19.480 -8.243 -36.438 1.00 95.50 198 TRP A C 1
ATOM 1580 O O . TRP A 1 198 ? 20.547 -8.662 -36.871 1.00 95.50 198 TRP A O 1
ATOM 1590 N N . SER A 1 199 ? 18.416 -9.047 -36.345 1.00 93.50 199 SER A N 1
ATOM 1591 C CA . SER A 1 199 ? 18.452 -10.467 -36.727 1.00 93.50 199 SER A CA 1
ATOM 1592 C C . SER A 1 199 ? 18.480 -10.724 -38.241 1.00 93.50 199 SER A C 1
ATOM 1594 O O . SER A 1 199 ? 18.696 -11.866 -38.644 1.00 93.50 199 SER A O 1
ATOM 1596 N N . ALA A 1 200 ? 18.290 -9.695 -39.076 1.00 93.75 200 ALA A N 1
ATOM 1597 C CA . ALA A 1 200 ? 18.595 -9.752 -40.504 1.00 93.75 200 ALA A CA 1
ATOM 1598 C C . ALA A 1 200 ? 20.076 -9.425 -40.744 1.00 93.75 200 ALA A C 1
ATOM 1600 O O . ALA A 1 200 ? 20.747 -10.215 -41.398 1.00 93.75 200 ALA A O 1
ATOM 1601 N N . ALA A 1 201 ? 20.604 -8.365 -40.114 1.00 95.25 201 ALA A N 1
ATOM 1602 C CA . ALA A 1 201 ? 22.032 -8.029 -40.161 1.00 95.25 201 ALA A CA 1
ATOM 1603 C C . ALA A 1 201 ? 22.923 -9.205 -39.713 1.00 95.25 201 ALA A C 1
ATOM 1605 O O . ALA A 1 201 ? 23.836 -9.584 -40.436 1.00 95.25 201 ALA A O 1
ATOM 1606 N N . LEU A 1 202 ? 22.608 -9.861 -38.584 1.00 94.50 202 LEU A N 1
ATOM 1607 C CA . LEU A 1 202 ? 23.321 -11.076 -38.153 1.00 94.50 202 LEU A CA 1
ATOM 1608 C C . LEU A 1 202 ? 23.324 -12.159 -39.247 1.00 94.50 202 LEU A C 1
ATOM 1610 O O . LEU A 1 202 ? 24.380 -12.688 -39.572 1.00 94.50 202 LEU A O 1
ATOM 1614 N N . ARG A 1 203 ? 22.163 -12.451 -39.851 1.00 93.62 203 ARG A N 1
ATOM 1615 C CA . ARG A 1 203 ? 22.029 -13.490 -40.886 1.00 93.62 203 ARG A CA 1
ATOM 1616 C C . ARG A 1 203 ? 22.808 -13.150 -42.157 1.00 93.62 203 ARG A C 1
ATOM 1618 O O . ARG A 1 203 ? 23.428 -14.035 -42.733 1.00 93.62 203 ARG A O 1
ATOM 1625 N N . MET A 1 204 ? 22.766 -11.892 -42.594 1.00 92.75 204 MET A N 1
ATOM 1626 C CA . MET A 1 204 ? 23.495 -11.424 -43.777 1.00 92.75 204 MET A CA 1
ATOM 1627 C C . MET A 1 204 ? 25.012 -11.381 -43.528 1.00 92.75 204 MET A C 1
ATOM 1629 O O . MET A 1 204 ? 25.780 -11.614 -44.450 1.00 92.75 204 MET A O 1
ATOM 1633 N N . ALA A 1 205 ? 25.442 -11.205 -42.274 1.00 92.81 205 ALA A N 1
ATOM 1634 C CA . ALA A 1 205 ? 26.829 -11.368 -41.835 1.00 92.81 205 ALA A CA 1
ATOM 1635 C C . ALA A 1 205 ? 27.228 -12.843 -41.584 1.00 92.81 205 ALA A C 1
ATOM 1637 O O . ALA A 1 205 ? 28.259 -13.098 -40.968 1.00 92.81 205 ALA A O 1
ATOM 1638 N N . GLY A 1 206 ? 26.409 -13.823 -41.990 1.00 92.06 206 GLY A N 1
ATOM 1639 C CA . GLY A 1 206 ? 26.673 -15.259 -41.805 1.00 92.06 206 GLY A CA 1
ATOM 1640 C C . GLY A 1 206 ? 26.516 -15.784 -40.369 1.00 92.06 206 GLY A C 1
ATOM 1641 O O . GLY A 1 206 ? 26.736 -16.968 -40.117 1.00 92.06 206 GLY A O 1
ATOM 1642 N N . LEU A 1 207 ? 26.112 -14.942 -39.414 1.00 90.69 207 LEU A N 1
ATOM 1643 C CA . LEU A 1 207 ? 25.999 -15.298 -38.000 1.00 90.69 207 LEU A CA 1
ATOM 1644 C C . LEU A 1 207 ? 24.627 -15.921 -37.680 1.00 90.69 207 LEU A C 1
ATOM 1646 O O . LEU A 1 207 ? 23.587 -15.401 -38.104 1.00 90.69 207 LEU A O 1
ATOM 1650 N N . PRO A 1 208 ? 24.568 -16.987 -36.858 1.00 85.38 208 PRO A N 1
ATOM 1651 C CA . PRO A 1 208 ? 23.295 -17.552 -36.435 1.00 85.38 208 PRO A CA 1
ATOM 1652 C C . PRO A 1 208 ? 22.546 -16.596 -35.487 1.00 85.38 208 PRO A C 1
ATOM 1654 O O . PRO A 1 208 ? 23.162 -15.856 -34.711 1.00 85.38 208 PRO A O 1
ATOM 1657 N N . PRO A 1 209 ? 21.200 -16.618 -35.489 1.00 77.31 209 PRO A N 1
ATOM 1658 C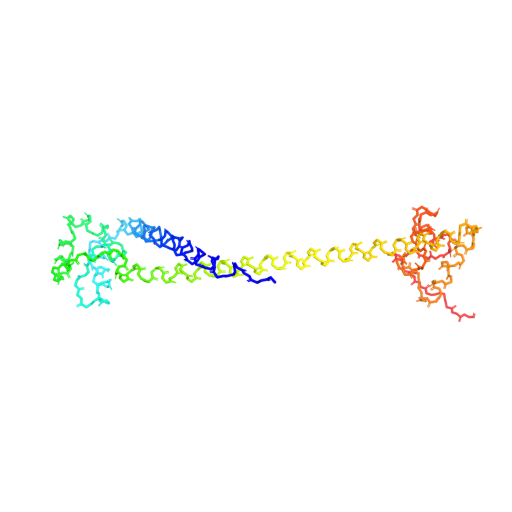 CA . PRO A 1 209 ? 20.410 -15.828 -34.553 1.00 77.31 209 PRO A CA 1
ATOM 1659 C C . PRO A 1 209 ? 20.657 -16.297 -33.112 1.00 77.31 209 PRO A C 1
ATOM 1661 O O . PRO A 1 209 ? 20.707 -17.498 -32.855 1.00 77.31 209 PRO A O 1
ATOM 1664 N N . ARG A 1 210 ? 20.691 -15.366 -32.144 1.00 67.69 210 ARG A N 1
ATOM 1665 C CA . ARG A 1 210 ? 20.878 -15.650 -30.696 1.00 67.69 210 ARG A CA 1
ATOM 1666 C C . ARG A 1 210 ? 19.799 -16.548 -30.057 1.00 67.69 210 ARG A C 1
ATOM 1668 O O . ARG A 1 210 ? 19.891 -16.864 -28.877 1.00 67.69 210 ARG A O 1
ATOM 1675 N N . ASN A 1 211 ? 18.779 -16.926 -30.823 1.00 63.66 211 ASN A N 1
ATOM 1676 C CA . ASN A 1 211 ? 17.699 -17.834 -30.446 1.00 63.66 211 ASN A CA 1
ATOM 1677 C C . ASN A 1 211 ? 18.011 -19.300 -30.822 1.00 63.66 211 ASN A C 1
ATOM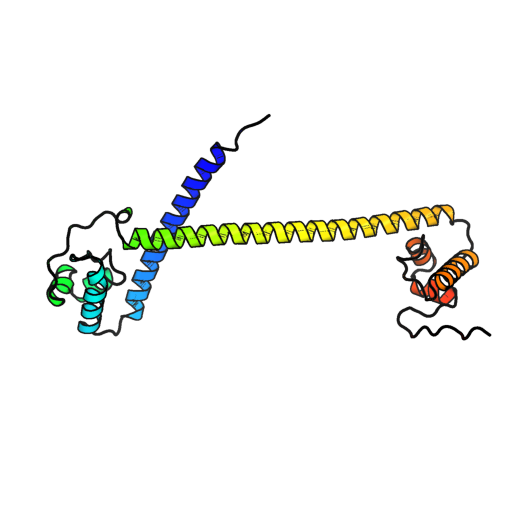 1679 O O . ASN A 1 211 ? 17.348 -20.207 -30.329 1.00 63.66 211 ASN A O 1
ATOM 1683 N N . GLY A 1 212 ? 18.976 -19.530 -31.719 1.00 54.06 212 GLY A N 1
ATOM 1684 C CA . GLY A 1 212 ? 19.469 -20.853 -32.100 1.00 54.06 212 GLY A CA 1
ATOM 1685 C C . GLY A 1 212 ? 20.768 -21.203 -31.372 1.00 54.06 212 GLY A C 1
ATOM 1686 O O . GLY A 1 212 ? 21.451 -20.330 -30.835 1.00 54.06 212 GLY A O 1
ATOM 1687 N N . ARG A 1 213 ? 21.135 -22.490 -31.367 1.00 48.09 213 ARG A N 1
ATOM 1688 C CA . ARG A 1 213 ? 22.420 -22.942 -30.817 1.00 48.09 213 ARG A CA 1
ATOM 1689 C C . ARG A 1 213 ? 23.566 -22.463 -31.712 1.00 48.09 213 ARG A C 1
ATOM 1691 O O . ARG A 1 213 ? 23.874 -23.110 -32.708 1.00 48.09 213 ARG A O 1
ATOM 1698 N N . TRP A 1 214 ? 24.218 -21.362 -31.343 1.00 50.31 214 TRP A N 1
ATOM 1699 C CA . TRP A 1 214 ? 25.570 -21.092 -31.828 1.00 50.31 214 TRP A CA 1
ATOM 1700 C C . TRP A 1 214 ? 26.501 -22.173 -31.271 1.00 50.31 214 TRP A C 1
ATOM 1702 O O . TRP A 1 214 ? 26.571 -22.377 -30.058 1.00 50.31 214 TRP A O 1
ATOM 1712 N N . ARG A 1 215 ? 27.185 -22.871 -32.172 1.00 50.22 215 ARG A N 1
ATOM 1713 C CA . ARG A 1 215 ? 28.351 -23.700 -31.881 1.00 50.22 215 ARG A CA 1
ATOM 1714 C C . ARG A 1 215 ? 29.519 -22.987 -32.569 1.00 50.22 215 ARG A C 1
ATOM 1716 O O . ARG A 1 215 ? 29.342 -22.631 -33.737 1.00 50.22 215 ARG A O 1
ATOM 1723 N N . PRO A 1 216 ? 30.655 -22.730 -31.900 1.00 49.53 216 PRO A N 1
ATOM 1724 C CA . PRO A 1 216 ? 31.848 -22.314 -32.624 1.00 49.53 216 PRO A CA 1
ATOM 1725 C C . PRO A 1 216 ? 32.186 -23.396 -33.656 1.00 49.53 216 PRO A C 1
ATOM 1727 O O . PRO A 1 216 ? 31.980 -24.584 -33.393 1.00 49.53 216 PRO A O 1
ATOM 1730 N N . ALA A 1 217 ? 32.667 -22.986 -34.827 1.00 50.16 217 ALA A N 1
ATOM 1731 C CA . ALA A 1 217 ? 33.356 -23.916 -35.707 1.00 50.16 217 ALA A CA 1
ATOM 1732 C C . ALA A 1 217 ? 34.674 -24.305 -35.029 1.00 50.16 217 ALA A C 1
ATOM 1734 O O . ALA A 1 217 ? 35.355 -23.441 -34.469 1.00 50.16 217 ALA A O 1
ATOM 1735 N N . ASP A 1 218 ? 35.001 -25.593 -35.041 1.00 42.53 218 ASP A N 1
ATOM 1736 C CA . ASP A 1 218 ? 36.254 -26.088 -34.486 1.00 42.53 218 ASP A CA 1
ATOM 1737 C C . ASP A 1 218 ? 37.425 -25.476 -35.280 1.00 42.53 218 ASP A C 1
ATOM 1739 O O . ASP A 1 218 ? 37.450 -25.546 -36.510 1.00 42.53 218 ASP A O 1
ATOM 1743 N N . ALA A 1 219 ? 38.358 -24.816 -34.589 1.00 41.88 219 ALA A N 1
ATOM 1744 C CA . ALA A 1 219 ? 39.494 -24.150 -35.221 1.00 41.88 219 ALA A CA 1
ATOM 1745 C C . ALA A 1 219 ? 40.562 -25.186 -35.607 1.00 41.88 219 ALA A C 1
ATOM 1747 O O . ALA A 1 219 ? 41.284 -25.679 -34.737 1.00 41.88 219 ALA A O 1
ATOM 1748 N N . GLY A 1 220 ? 40.619 -25.512 -36.900 1.00 33.84 220 GLY A N 1
ATOM 1749 C CA . GLY A 1 220 ? 41.682 -26.288 -37.549 1.00 33.84 220 GLY A CA 1
ATOM 1750 C C . GLY A 1 220 ? 42.574 -25.411 -38.417 1.00 33.84 220 GLY A C 1
ATOM 1751 O O . GLY A 1 220 ? 42.062 -24.380 -38.911 1.00 33.84 220 GLY A O 1
#

pLDDT: mean 87.41, std 16.02, range [25.38, 98.25]

Secondary structure (DSSP, 8-state):
----TTHHHHHHHHHHHHHHHHHHHHHHHHHHHHHHHHTTT--HHHHHHHHHHHHGGGSSPPPGGGSTTHHHHHHHTTSHHHHHHHTTPPPPPP---GGGSHHHHHHHHHHHHHHHHHHHHHHHHHHHHHHHHHHHHHHHHHHHHHHHHHHHHHHHTTT--HHHHHHHHHHHHHHTTSPPPTTTSTTHHHHHHHTSSHHHHHHHTTPPPTTS---PPP--

Radius of gyration: 38.2 Å; chains: 1; bounding box: 77×58×93 Å